Protein AF-A0A352WZI7-F1 (afdb_monomer)

Foldseek 3Di:
DWDFDFPDDQDQPDFCDPVCNPLVLVLVLVQLCQLCVPPVPCNCPPNVQSVCQCPPPQAPPVCSRVKRFDDDPNHTQWIWDARGDPQRTDTDGRPVVPVCVVRVLNGLETEHAEEQDPLAGDPNVVVVLVVCCVQFDPDWDDDPPDIDTHGPDDNQSHAYEYHYEYAAQADPPRNVVHVVVVCVSPVPRYHYAYHYNVCLVVPPVSCVQVVVLVVLVVVQVVVCVVPVDGDPVSRCVNRHGSDDRVVSVCVVVVPPD

Secondary structure (DSSP, 8-state):
--------SS-------TT-HHHHHHHHHHHHHHHTTT-TTSHHHHHHHHHHHHH-TTS-GGGGGGSEEEEETTEEEEEEEE-SSTT-EEEEE-GGGGGGHHHHHS-SEEEEEEE-BTTB--HHHHHHHHTTGGGEEEEEEEETTEEEEEESS--TT-EEEEEEE-SSS-STTTSHHHHHHHHHH--SSEEEEEETTGGGGG-GGGHHHHHHHHHHHHHHHHHHHHHS---HHHHHHHHS-SS-HHHHHHHHHHT--

Structure (mmCIF, N/CA/C/O backbone):
data_AF-A0A352WZI7-F1
#
_entry.id   AF-A0A352WZI7-F1
#
loop_
_atom_site.group_PDB
_atom_site.id
_atom_site.type_symbol
_atom_site.label_atom_id
_atom_site.label_alt_id
_atom_site.label_comp_id
_atom_site.label_asym_id
_atom_site.label_entity_id
_atom_site.label_seq_id
_atom_site.pdbx_PDB_ins_code
_atom_site.Cartn_x
_atom_site.Cartn_y
_atom_site.Cartn_z
_atom_site.occupancy
_atom_site.B_iso_or_equiv
_atom_site.auth_seq_id
_atom_site.auth_comp_id
_atom_site.auth_asym_id
_atom_site.auth_atom_id
_atom_site.pdbx_PDB_model_num
ATOM 1 N N . MET A 1 1 ? 3.983 -2.555 5.647 1.00 24.67 1 MET A N 1
ATOM 2 C CA . MET A 1 1 ? 4.569 -3.902 5.471 1.00 24.67 1 MET A CA 1
ATOM 3 C C . MET A 1 1 ? 4.691 -4.197 3.980 1.00 24.67 1 MET A C 1
ATOM 5 O O . MET A 1 1 ? 3.653 -4.394 3.380 1.00 24.67 1 MET A O 1
ATOM 9 N N . LEU A 1 2 ? 5.897 -4.162 3.392 1.00 24.66 2 LEU A N 1
ATOM 10 C CA . LEU A 1 2 ? 6.204 -4.983 2.208 1.00 24.66 2 LEU A CA 1
ATOM 11 C C . LEU A 1 2 ? 6.604 -6.348 2.774 1.00 24.66 2 LEU A C 1
ATOM 13 O O . LEU A 1 2 ? 7.460 -6.390 3.654 1.00 24.66 2 LEU A O 1
ATOM 17 N N . ALA A 1 3 ? 5.955 -7.425 2.348 1.00 28.08 3 ALA A N 1
ATOM 18 C CA . ALA A 1 3 ? 6.348 -8.786 2.694 1.00 28.08 3 ALA A CA 1
ATOM 19 C C . ALA A 1 3 ? 6.760 -9.474 1.392 1.00 28.08 3 ALA A C 1
ATOM 21 O O . ALA A 1 3 ? 5.955 -9.531 0.468 1.00 28.08 3 ALA A O 1
ATOM 22 N N . PHE A 1 4 ? 8.010 -9.926 1.318 1.00 33.00 4 PHE A N 1
ATOM 23 C CA . PHE A 1 4 ? 8.543 -10.700 0.200 1.00 33.00 4 PHE A CA 1
ATOM 24 C C . PHE A 1 4 ? 8.481 -12.182 0.583 1.00 33.00 4 PHE A C 1
ATOM 26 O O . PHE A 1 4 ? 8.982 -12.560 1.642 1.00 33.00 4 PHE A O 1
ATOM 33 N N . VAL A 1 5 ? 7.848 -13.010 -0.248 1.00 32.59 5 VAL A N 1
ATOM 34 C CA . VAL A 1 5 ? 7.835 -14.475 -0.107 1.00 32.59 5 VAL A CA 1
ATOM 35 C C . VAL A 1 5 ? 8.563 -15.028 -1.337 1.00 32.59 5 VAL A C 1
ATOM 37 O O . VAL A 1 5 ? 8.022 -14.890 -2.431 1.00 32.59 5 VAL A O 1
ATOM 40 N N . PRO A 1 6 ? 9.796 -15.560 -1.218 1.00 36.09 6 PRO A N 1
ATOM 41 C CA . PRO A 1 6 ? 10.579 -15.962 -2.385 1.00 36.09 6 PRO A CA 1
ATOM 42 C C . PRO A 1 6 ? 10.193 -17.349 -2.919 1.00 36.09 6 PRO A C 1
ATOM 44 O O . PRO A 1 6 ? 9.953 -18.272 -2.140 1.00 36.09 6 PRO A O 1
ATOM 47 N N . GLY A 1 7 ? 10.238 -17.500 -4.249 1.00 28.58 7 GLY A N 1
ATOM 48 C CA . GLY A 1 7 ? 10.139 -18.770 -4.987 1.00 28.58 7 GLY A CA 1
ATOM 49 C C . GLY A 1 7 ? 11.361 -19.098 -5.871 1.00 28.58 7 GLY A C 1
ATOM 50 O O . GLY A 1 7 ? 11.250 -19.931 -6.768 1.00 28.58 7 GLY A O 1
ATOM 51 N N . GLY A 1 8 ? 12.509 -18.438 -5.655 1.00 32.09 8 GLY A N 1
ATOM 52 C CA . GLY A 1 8 ? 13.699 -18.497 -6.521 1.00 32.09 8 GLY A CA 1
ATOM 53 C C . GLY A 1 8 ? 14.795 -19.496 -6.111 1.00 32.09 8 GLY A C 1
ATOM 54 O O . GLY A 1 8 ? 14.829 -20.006 -4.994 1.00 32.09 8 GLY A O 1
ATOM 55 N N . THR A 1 9 ? 15.699 -19.785 -7.056 1.00 33.16 9 THR A N 1
ATOM 56 C CA . THR A 1 9 ? 16.730 -20.843 -7.008 1.00 33.16 9 THR A CA 1
ATOM 57 C C . THR A 1 9 ? 18.022 -20.499 -6.258 1.00 33.16 9 THR A C 1
ATOM 59 O O . THR A 1 9 ? 18.849 -21.397 -6.090 1.00 33.16 9 THR A O 1
ATOM 62 N N . PHE A 1 10 ? 18.236 -19.257 -5.808 1.00 37.53 10 PHE A N 1
ATOM 63 C CA . PHE A 1 10 ? 19.297 -18.975 -4.841 1.00 37.53 10 PHE A CA 1
ATOM 64 C C . PHE A 1 10 ? 18.721 -19.193 -3.445 1.00 37.53 10 PHE A C 1
ATOM 66 O O . PHE A 1 10 ? 17.794 -18.511 -3.014 1.00 37.53 10 PHE A O 1
ATOM 73 N N . GLY A 1 11 ? 19.218 -20.224 -2.762 1.00 34.66 11 GLY A N 1
ATOM 74 C CA . GLY A 1 11 ? 18.783 -20.537 -1.411 1.00 34.66 11 GLY A CA 1
ATOM 75 C C . GLY A 1 11 ? 18.909 -19.309 -0.513 1.00 34.66 11 GLY A C 1
ATOM 76 O O . GLY A 1 11 ? 19.898 -18.580 -0.570 1.00 34.66 11 GLY A O 1
ATOM 77 N N . ASN A 1 12 ? 17.908 -19.099 0.338 1.00 43.12 12 ASN A N 1
ATOM 78 C CA . ASN A 1 12 ? 18.034 -18.238 1.502 1.00 43.12 12 ASN A CA 1
ATOM 79 C C . ASN A 1 12 ? 19.086 -18.867 2.435 1.00 43.12 12 ASN A C 1
ATOM 81 O O . ASN A 1 12 ? 18.748 -19.607 3.356 1.00 43.12 12 ASN A O 1
ATOM 85 N N . GLU A 1 13 ? 20.370 -18.655 2.151 1.00 40.12 13 GLU A N 1
ATOM 86 C CA . GLU A 1 13 ? 21.481 -19.182 2.949 1.00 40.12 13 GLU A CA 1
ATOM 87 C C . GLU A 1 13 ? 21.825 -18.258 4.131 1.00 40.12 13 GLU A C 1
ATOM 89 O O . GLU A 1 13 ? 22.969 -18.198 4.579 1.00 40.12 13 GLU A O 1
ATOM 94 N N . GLY A 1 14 ? 20.838 -17.539 4.677 1.00 47.62 14 GLY A N 1
ATOM 95 C CA . GLY A 1 14 ? 21.004 -16.852 5.953 1.00 47.62 14 GLY A CA 1
ATOM 96 C C . GLY A 1 14 ? 19.880 -15.887 6.319 1.00 47.62 14 GLY A C 1
ATOM 97 O O . GLY A 1 14 ? 19.632 -14.904 5.634 1.00 47.62 14 GLY A O 1
ATOM 98 N N . SER A 1 15 ? 19.274 -16.109 7.484 1.00 45.78 15 SER A N 1
ATOM 99 C CA . SER A 1 15 ? 18.765 -15.026 8.332 1.00 45.78 15 SER A CA 1
ATOM 100 C C . SER A 1 15 ? 19.866 -14.609 9.306 1.00 45.78 15 SER A C 1
ATOM 102 O O . SER A 1 15 ? 20.732 -15.433 9.604 1.00 45.78 15 SER A O 1
ATOM 104 N N . ILE A 1 16 ? 19.804 -13.396 9.870 1.00 43.38 16 ILE A N 1
ATOM 105 C CA . ILE A 1 16 ? 20.640 -13.041 11.030 1.00 43.38 16 ILE A CA 1
ATOM 106 C C . ILE A 1 16 ? 20.412 -14.110 12.103 1.00 43.38 16 ILE A C 1
ATOM 108 O O . ILE A 1 16 ? 19.323 -14.227 12.672 1.00 43.38 16 ILE A O 1
ATOM 112 N N . ASN A 1 17 ? 21.418 -14.951 12.330 1.00 44.12 17 ASN A N 1
ATOM 113 C CA . ASN A 1 17 ? 21.329 -16.019 13.307 1.00 44.12 17 ASN A CA 1
ATOM 114 C C . ASN A 1 17 ? 21.669 -15.384 14.647 1.00 44.12 17 ASN A C 1
ATOM 116 O O . ASN A 1 17 ? 22.782 -14.909 14.874 1.00 44.12 17 ASN A O 1
ATOM 120 N N . GLY A 1 18 ? 20.698 -15.379 15.562 1.00 40.41 18 GLY A N 1
ATOM 121 C CA . GLY A 1 18 ? 20.820 -14.750 16.880 1.00 40.41 18 GLY A CA 1
ATOM 122 C C . GLY A 1 18 ? 22.010 -15.224 17.731 1.00 40.41 18 GLY A C 1
ATOM 123 O O . GLY A 1 18 ? 22.267 -14.624 18.773 1.00 40.41 18 GLY A O 1
ATOM 124 N N . GLU A 1 19 ? 22.741 -16.250 17.288 1.00 42.88 19 GLU A N 1
ATOM 125 C CA . GLU A 1 19 ? 23.959 -16.782 17.897 1.00 42.88 19 GLU A CA 1
ATOM 126 C C . GLU A 1 19 ? 25.221 -15.938 17.630 1.00 42.88 19 GLU A C 1
ATOM 128 O O . GLU A 1 19 ? 26.177 -16.063 18.391 1.00 42.88 19 GLU A O 1
ATOM 133 N N . ASN A 1 20 ? 25.253 -15.052 16.617 1.00 53.97 20 ASN A N 1
ATOM 134 C CA . ASN A 1 20 ? 26.450 -14.239 16.333 1.00 53.97 20 ASN A CA 1
ATOM 135 C C . ASN A 1 20 ? 26.156 -12.819 15.809 1.00 53.97 20 ASN A C 1
ATOM 137 O O . ASN A 1 20 ? 26.751 -12.349 14.840 1.00 53.97 20 ASN A O 1
ATOM 141 N N . LYS A 1 21 ? 25.263 -12.106 16.510 1.00 52.66 21 LYS A N 1
ATOM 142 C CA . LYS A 1 21 ? 24.780 -10.745 16.185 1.00 52.66 21 LYS A CA 1
ATOM 143 C C . LYS A 1 21 ? 25.854 -9.738 15.747 1.00 52.66 21 LYS A C 1
ATOM 145 O O . LYS A 1 21 ? 25.564 -8.877 14.928 1.00 52.66 21 LYS A O 1
ATOM 150 N N . MET A 1 22 ? 27.065 -9.822 16.300 1.00 49.91 22 MET A N 1
ATOM 151 C CA . MET A 1 22 ? 28.145 -8.875 16.000 1.00 49.91 22 MET A CA 1
ATOM 152 C C . MET A 1 22 ? 28.746 -9.099 14.605 1.00 49.91 22 MET A C 1
ATOM 154 O O . MET A 1 22 ? 28.998 -8.135 13.895 1.00 49.91 22 MET A O 1
ATOM 158 N N . LYS A 1 23 ? 28.876 -10.360 14.172 1.00 57.56 23 LYS A N 1
ATOM 159 C CA . LYS A 1 23 ? 29.381 -10.709 12.835 1.00 57.56 23 LYS A CA 1
ATOM 160 C C . LYS A 1 23 ? 28.410 -10.314 11.724 1.00 57.56 23 LYS A C 1
ATOM 162 O O . LYS A 1 23 ? 28.839 -9.798 10.698 1.00 57.56 23 LYS A O 1
ATOM 167 N N . ASP A 1 24 ? 27.115 -10.532 11.940 1.00 66.56 24 ASP A N 1
ATOM 168 C CA . ASP A 1 24 ? 26.082 -10.196 10.954 1.00 66.56 24 ASP A CA 1
ATOM 169 C C . ASP A 1 24 ? 25.904 -8.673 10.830 1.00 66.56 24 ASP A C 1
ATOM 171 O O . ASP A 1 24 ? 25.729 -8.148 9.731 1.00 66.56 24 ASP A O 1
ATOM 175 N N . TYR A 1 25 ? 26.026 -7.943 11.944 1.00 70.50 25 TYR A N 1
ATOM 176 C CA . TYR A 1 25 ? 26.047 -6.479 11.957 1.00 70.50 25 TYR A CA 1
ATOM 177 C C . TYR A 1 25 ? 27.237 -5.906 11.174 1.00 70.50 25 TYR A C 1
ATOM 179 O O . TYR A 1 25 ? 27.053 -5.041 10.315 1.00 70.50 25 TYR A O 1
ATOM 187 N N . GLU A 1 26 ? 28.446 -6.410 11.437 1.00 74.56 26 GLU A N 1
ATOM 188 C CA . GLU A 1 26 ? 29.668 -6.011 10.729 1.00 74.56 26 GLU A CA 1
ATOM 189 C C . GLU A 1 26 ? 29.567 -6.307 9.226 1.00 74.56 26 GLU A C 1
ATOM 191 O O . GLU A 1 26 ? 29.859 -5.435 8.410 1.00 74.56 26 GLU A O 1
ATOM 196 N N . ALA A 1 27 ? 29.045 -7.476 8.843 1.00 74.75 27 ALA A N 1
ATOM 197 C CA . ALA A 1 27 ? 28.877 -7.852 7.440 1.00 74.75 27 ALA A CA 1
ATOM 198 C C . ALA A 1 27 ? 27.895 -6.940 6.679 1.00 74.75 27 ALA A C 1
ATOM 200 O O . ALA A 1 27 ? 28.135 -6.594 5.519 1.00 74.75 27 ALA A O 1
ATOM 201 N N . VAL A 1 28 ? 26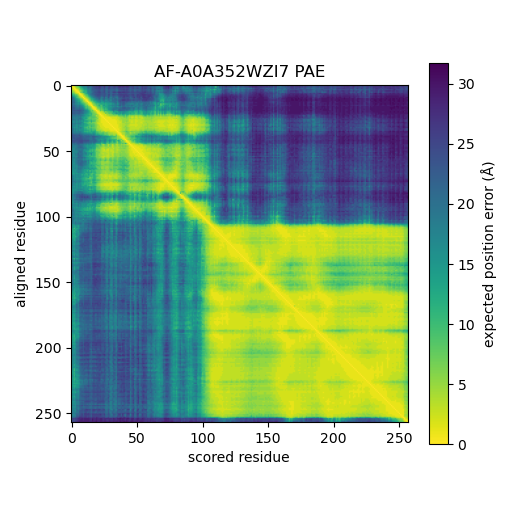.798 -6.515 7.320 1.00 73.31 28 VAL A N 1
ATOM 202 C CA . VAL A 1 28 ? 25.862 -5.543 6.730 1.00 73.31 28 VAL A CA 1
ATOM 203 C C . VAL A 1 28 ? 26.500 -4.155 6.644 1.00 73.31 28 VAL A C 1
ATOM 205 O O . VAL A 1 28 ? 26.327 -3.469 5.636 1.00 73.31 28 VAL A O 1
ATOM 208 N N . CYS A 1 29 ? 27.283 -3.748 7.648 1.00 74.69 29 CYS A N 1
ATOM 209 C CA . CYS A 1 29 ? 28.033 -2.492 7.601 1.00 74.69 29 CYS A CA 1
ATOM 210 C C . CYS A 1 29 ? 29.027 -2.472 6.434 1.00 74.69 29 CYS A C 1
ATOM 212 O O . CYS A 1 29 ? 29.033 -1.510 5.663 1.00 74.69 29 CYS A O 1
ATOM 214 N N . ASP A 1 30 ? 29.801 -3.542 6.256 1.00 78.69 30 ASP A N 1
ATOM 215 C CA . ASP A 1 30 ? 30.760 -3.688 5.158 1.00 78.69 30 ASP A CA 1
ATOM 216 C C . ASP A 1 30 ? 30.069 -3.628 3.790 1.00 78.69 30 ASP A C 1
ATOM 218 O O . ASP A 1 30 ? 30.520 -2.906 2.893 1.00 78.69 30 ASP A O 1
ATOM 222 N N . PHE A 1 31 ? 28.926 -4.308 3.643 1.00 81.69 31 PHE A N 1
ATOM 223 C CA . PHE A 1 31 ? 28.095 -4.224 2.441 1.00 81.69 31 PHE A CA 1
ATOM 224 C C . PHE A 1 31 ? 27.620 -2.793 2.165 1.00 81.69 31 PHE A C 1
ATOM 226 O O . PHE A 1 31 ? 27.741 -2.317 1.037 1.00 81.69 31 PHE A O 1
ATOM 233 N N . LEU A 1 32 ? 27.101 -2.081 3.170 1.00 74.00 32 LEU A N 1
ATOM 234 C CA . LEU A 1 32 ? 26.604 -0.713 3.000 1.00 74.00 32 LEU A CA 1
ATOM 235 C C . LEU A 1 32 ? 27.731 0.267 2.660 1.00 74.00 32 LEU A C 1
ATOM 237 O O . LEU A 1 32 ? 27.538 1.149 1.821 1.00 74.00 32 LEU A O 1
ATOM 241 N N . ILE A 1 33 ? 28.909 0.111 3.263 1.00 74.06 33 ILE A N 1
ATOM 242 C CA . ILE A 1 33 ? 30.100 0.901 2.928 1.00 74.06 33 ILE A CA 1
ATOM 243 C C . ILE A 1 33 ? 30.489 0.658 1.468 1.00 74.06 33 ILE A C 1
ATOM 245 O O . ILE A 1 33 ? 30.744 1.601 0.716 1.00 74.06 33 ILE A O 1
ATOM 249 N N . GLU A 1 34 ? 30.499 -0.601 1.038 1.00 77.12 34 GLU A N 1
ATOM 250 C CA . GLU A 1 34 ? 30.882 -0.962 -0.319 1.00 77.12 34 GLU A CA 1
ATOM 251 C C . GLU A 1 34 ? 29.864 -0.545 -1.377 1.00 77.12 34 GLU A C 1
ATOM 253 O O . GLU A 1 34 ? 30.249 -0.021 -2.422 1.00 77.12 34 GLU A O 1
ATOM 258 N N . LEU A 1 35 ? 28.572 -0.698 -1.094 1.00 72.69 35 LEU A N 1
ATOM 259 C CA . LEU A 1 35 ? 27.492 -0.276 -1.979 1.00 72.69 35 LEU A CA 1
ATOM 260 C C . LEU A 1 35 ? 27.593 1.213 -2.343 1.00 72.69 35 LEU A C 1
ATOM 262 O O . LEU A 1 35 ? 27.185 1.622 -3.428 1.00 72.69 35 LEU A O 1
ATOM 266 N N . ASN A 1 36 ? 28.162 2.021 -1.448 1.00 68.75 36 ASN A N 1
ATOM 267 C CA . ASN A 1 36 ? 28.343 3.457 -1.636 1.00 68.75 36 ASN A CA 1
ATOM 268 C C . ASN A 1 36 ? 29.787 3.843 -2.029 1.00 68.75 36 ASN A C 1
ATOM 270 O O . ASN A 1 36 ? 30.079 5.030 -2.171 1.00 68.75 36 ASN A O 1
ATOM 274 N N . ARG A 1 37 ? 30.690 2.872 -2.251 1.00 69.50 37 ARG A N 1
ATOM 275 C CA . ARG A 1 37 ? 32.120 3.108 -2.539 1.00 69.50 37 ARG A CA 1
ATOM 276 C C . ARG A 1 37 ? 32.343 3.935 -3.808 1.00 69.50 37 ARG A C 1
ATOM 278 O O . ARG A 1 37 ? 33.239 4.774 -3.833 1.00 69.50 37 ARG A O 1
ATOM 285 N N . GLU A 1 38 ? 31.514 3.732 -4.832 1.00 59.12 38 GLU A N 1
ATOM 286 C CA . GLU A 1 38 ? 31.601 4.449 -6.117 1.00 59.12 38 GLU A CA 1
ATOM 287 C C . GLU A 1 38 ? 30.608 5.621 -6.240 1.00 59.12 38 GLU A C 1
ATOM 289 O O . GLU A 1 38 ? 30.652 6.372 -7.213 1.00 59.12 38 GLU A O 1
ATOM 294 N N . ASN A 1 39 ? 29.733 5.828 -5.246 1.00 52.78 39 ASN A N 1
ATOM 295 C CA . ASN A 1 39 ? 28.749 6.913 -5.230 1.00 52.78 39 ASN A CA 1
ATOM 296 C C . ASN A 1 39 ? 28.662 7.571 -3.841 1.00 52.78 39 ASN A C 1
ATOM 298 O O . ASN A 1 39 ? 27.919 7.141 -2.957 1.00 52.78 39 ASN A O 1
ATOM 302 N N . GLN A 1 40 ? 29.406 8.665 -3.665 1.00 52.09 40 GLN A N 1
ATOM 303 C CA . GLN A 1 40 ? 29.549 9.351 -2.377 1.00 52.09 40 GLN A CA 1
ATOM 304 C C . GLN A 1 40 ? 28.355 10.239 -1.986 1.00 52.09 40 GLN A C 1
ATOM 306 O O . GLN A 1 40 ? 28.338 10.766 -0.875 1.00 52.09 40 GLN A O 1
ATOM 311 N N . TYR A 1 41 ? 27.332 10.389 -2.837 1.00 43.47 41 TYR A N 1
ATOM 312 C CA . TYR A 1 41 ? 26.169 11.235 -2.529 1.00 43.47 41 TYR A CA 1
ATOM 313 C C . TYR A 1 41 ? 25.349 10.733 -1.325 1.00 43.47 41 TYR A C 1
ATOM 315 O O . TYR A 1 41 ? 24.618 11.517 -0.717 1.00 43.47 41 TYR A O 1
ATOM 323 N N . HIS A 1 42 ? 25.475 9.450 -0.958 1.00 48.25 42 HIS A N 1
ATOM 324 C CA . HIS A 1 42 ? 24.671 8.812 0.094 1.00 48.25 42 HIS A CA 1
ATOM 325 C C . HIS A 1 42 ? 25.477 7.970 1.103 1.00 48.25 42 HIS A C 1
ATOM 327 O O . HIS A 1 42 ? 24.872 7.319 1.956 1.00 48.25 42 HIS A O 1
ATOM 333 N N . ILE A 1 43 ? 26.818 8.006 1.055 1.00 42.44 43 ILE A N 1
ATOM 334 C CA . ILE A 1 43 ? 27.701 7.131 1.857 1.00 42.44 43 ILE A CA 1
ATOM 335 C C . ILE A 1 43 ? 27.459 7.255 3.367 1.00 42.44 43 ILE A C 1
ATOM 337 O O . ILE A 1 43 ? 27.359 6.252 4.067 1.00 42.44 43 ILE A O 1
ATOM 341 N N . ASN A 1 44 ? 27.236 8.480 3.847 1.00 44.50 44 ASN A N 1
ATOM 342 C CA . ASN A 1 44 ? 26.957 8.741 5.258 1.00 44.50 44 ASN A CA 1
ATOM 343 C C . ASN A 1 44 ? 25.524 8.376 5.652 1.00 44.50 44 ASN A C 1
ATOM 345 O O . ASN A 1 44 ? 25.241 8.256 6.834 1.00 44.50 44 ASN A O 1
ATOM 349 N N . TRP A 1 45 ? 24.602 8.232 4.696 1.00 54.03 45 TRP A N 1
ATOM 350 C CA . TRP A 1 45 ? 23.180 8.127 5.011 1.00 54.03 45 TRP A CA 1
ATOM 351 C C . TRP A 1 45 ? 22.695 6.691 5.138 1.00 54.03 45 TRP A C 1
ATOM 353 O O . TRP A 1 45 ? 21.789 6.466 5.914 1.00 54.03 45 TRP A O 1
ATOM 363 N N . ASN A 1 46 ? 23.261 5.711 4.428 1.00 59.38 46 ASN A N 1
ATOM 364 C CA . ASN A 1 46 ? 22.802 4.319 4.550 1.00 59.38 46 ASN A CA 1
ATOM 365 C C . ASN A 1 46 ? 23.447 3.595 5.740 1.00 59.38 46 ASN A C 1
ATOM 367 O O . ASN A 1 46 ? 22.757 2.896 6.476 1.00 59.38 46 ASN A O 1
ATOM 371 N N . TRP A 1 47 ? 24.747 3.812 5.961 1.00 60.47 47 TRP A N 1
ATOM 372 C CA . TRP A 1 47 ? 25.478 3.233 7.089 1.00 60.47 47 TRP A CA 1
ATOM 373 C C . TRP A 1 47 ? 25.079 3.871 8.427 1.00 60.47 47 TRP A C 1
ATOM 375 O O . TRP A 1 47 ? 24.632 3.154 9.315 1.00 60.47 47 TRP A O 1
ATOM 385 N N . ALA A 1 48 ? 25.103 5.208 8.546 1.00 58.94 48 ALA A N 1
ATOM 386 C CA . ALA A 1 48 ? 24.693 5.876 9.790 1.00 58.94 48 ALA A CA 1
ATOM 387 C C . ALA A 1 48 ? 23.204 5.664 10.109 1.00 58.94 48 ALA A C 1
ATOM 389 O O . ALA A 1 48 ? 22.796 5.732 11.260 1.00 58.94 48 ALA A O 1
ATOM 390 N N . ARG A 1 49 ? 22.375 5.393 9.095 1.00 60.94 49 ARG A N 1
ATOM 391 C CA . ARG A 1 49 ? 20.964 5.030 9.271 1.00 60.94 49 ARG A CA 1
ATOM 392 C C . ARG A 1 49 ? 20.793 3.616 9.801 1.00 60.94 49 ARG A C 1
ATOM 394 O O . ARG A 1 49 ? 19.970 3.422 10.683 1.00 60.94 49 ARG A O 1
ATOM 401 N N . PHE A 1 50 ? 21.567 2.655 9.296 1.00 67.62 50 PHE A N 1
ATOM 402 C CA . PHE A 1 50 ? 21.587 1.301 9.845 1.00 67.62 50 PHE A CA 1
ATOM 403 C C . PHE A 1 50 ? 22.098 1.299 11.291 1.00 67.62 50 PHE A C 1
ATOM 405 O O . PHE A 1 50 ? 21.436 0.726 12.147 1.00 67.62 50 PHE A O 1
ATOM 412 N N . GLU A 1 51 ? 23.188 2.020 11.574 1.00 67.81 51 GLU A N 1
ATOM 413 C CA . GLU A 1 51 ? 23.724 2.212 12.930 1.00 67.81 51 GLU A CA 1
ATOM 414 C C . GLU A 1 51 ? 22.690 2.877 13.856 1.00 67.81 51 GLU A C 1
ATOM 416 O O . GLU A 1 51 ? 22.394 2.387 14.948 1.00 67.81 51 GLU A O 1
ATOM 421 N N . TRP A 1 52 ? 22.078 3.976 13.408 1.00 60.94 52 TRP A N 1
ATOM 422 C CA . TRP A 1 52 ? 21.060 4.674 14.186 1.00 60.94 52 TRP A CA 1
ATOM 423 C C . TRP A 1 52 ? 19.834 3.799 14.438 1.00 60.94 52 TRP A C 1
ATOM 425 O O . TRP A 1 52 ? 19.345 3.781 15.559 1.00 60.94 52 TRP A O 1
ATOM 435 N N . MET A 1 53 ? 19.368 3.036 13.443 1.00 70.75 53 MET A N 1
ATOM 436 C CA . MET A 1 53 ? 18.287 2.057 13.591 1.00 70.75 53 MET A CA 1
ATOM 437 C C . MET A 1 53 ? 18.632 0.993 14.640 1.00 70.75 53 MET A C 1
ATOM 439 O O . MET A 1 53 ? 17.808 0.722 15.513 1.00 70.75 53 MET A O 1
ATOM 443 N N . THR A 1 54 ? 19.826 0.391 14.581 1.00 65.81 54 THR A N 1
ATOM 444 C CA . THR A 1 54 ? 20.232 -0.661 15.530 1.00 65.81 54 THR A CA 1
ATOM 445 C C . THR A 1 54 ? 20.348 -0.157 16.965 1.00 65.81 54 THR A C 1
ATOM 447 O O . THR A 1 54 ? 20.012 -0.886 17.905 1.00 65.81 54 THR A O 1
ATOM 450 N N . GLU A 1 55 ? 20.766 1.097 17.133 1.00 67.00 55 GLU A N 1
ATOM 451 C CA . GLU A 1 55 ? 20.943 1.732 18.439 1.00 67.00 55 GLU A CA 1
ATOM 452 C C . GLU A 1 55 ? 19.697 2.504 18.915 1.00 67.00 55 GLU A C 1
ATOM 454 O O . GLU A 1 55 ? 19.656 2.969 20.058 1.00 67.00 55 GLU A O 1
ATOM 459 N N . HIS A 1 56 ? 18.645 2.619 18.090 1.00 58.97 56 HIS A N 1
ATOM 460 C CA . HIS A 1 56 ? 17.458 3.398 18.437 1.00 58.97 56 HIS A CA 1
ATOM 461 C C . HIS A 1 56 ? 16.639 2.723 19.554 1.00 58.97 56 HIS A C 1
ATOM 463 O O . HIS A 1 56 ? 16.231 1.568 19.401 1.00 58.97 56 HIS A O 1
ATOM 469 N N . PRO A 1 57 ? 16.291 3.430 20.648 1.00 60.53 57 PRO A N 1
ATOM 470 C CA . PRO A 1 57 ? 15.535 2.848 21.763 1.00 60.53 57 PRO A CA 1
ATOM 471 C C . PRO A 1 57 ? 14.129 2.350 21.398 1.00 60.53 57 PRO A C 1
ATOM 473 O O . PRO A 1 57 ? 13.607 1.457 22.059 1.00 60.53 57 PRO A O 1
ATOM 476 N N . GLU A 1 58 ? 13.515 2.930 20.362 1.00 53.84 58 GLU A N 1
ATOM 477 C CA . GLU A 1 58 ? 12.157 2.587 19.903 1.00 53.84 58 GLU A CA 1
ATOM 478 C C . GLU A 1 58 ? 12.129 1.507 18.809 1.00 53.84 58 GLU A C 1
ATOM 480 O O . GLU A 1 58 ? 11.052 1.086 18.391 1.00 53.84 58 GLU A O 1
ATOM 485 N N . PHE A 1 59 ? 13.290 1.059 18.318 1.00 59.19 59 PHE A N 1
ATOM 486 C CA . PHE A 1 59 ? 13.338 -0.019 17.335 1.00 59.19 59 PHE A CA 1
ATOM 487 C C . PHE A 1 59 ? 13.048 -1.364 18.011 1.00 59.19 59 PHE A C 1
ATOM 489 O O . PHE A 1 59 ? 13.733 -1.765 18.957 1.00 59.19 59 PHE A O 1
ATOM 496 N N . ASP A 1 60 ? 12.049 -2.092 17.504 1.00 64.44 60 ASP A N 1
ATOM 497 C CA . ASP A 1 60 ? 11.785 -3.461 17.943 1.00 64.44 60 ASP A CA 1
ATOM 498 C C . ASP A 1 60 ? 12.917 -4.383 17.471 1.00 64.44 60 ASP A C 1
ATOM 500 O O . ASP A 1 60 ? 12.952 -4.859 16.334 1.00 64.44 60 ASP A O 1
ATOM 504 N N . LYS A 1 61 ? 13.848 -4.665 18.385 1.00 68.25 61 LYS A N 1
ATOM 505 C CA . LYS A 1 61 ? 15.009 -5.532 18.142 1.00 68.25 61 LYS A CA 1
ATOM 506 C C . LYS A 1 61 ? 14.618 -6.968 17.769 1.00 68.25 61 LYS A C 1
ATOM 508 O O . LYS A 1 61 ? 15.460 -7.691 17.239 1.00 68.25 61 LYS A O 1
ATOM 513 N N . GLY A 1 62 ? 13.373 -7.389 18.013 1.00 66.44 62 GLY A N 1
ATOM 514 C CA . GLY A 1 62 ? 12.834 -8.665 17.542 1.00 66.44 62 GLY A CA 1
ATOM 515 C C . GLY A 1 62 ? 12.654 -8.730 16.021 1.00 66.44 62 GLY A C 1
ATOM 516 O O . GLY A 1 62 ? 12.642 -9.821 15.455 1.00 66.44 62 GLY A O 1
ATOM 517 N N . LEU A 1 63 ? 12.589 -7.581 15.341 1.00 58.81 63 LEU A N 1
ATOM 518 C CA . LEU A 1 63 ? 12.432 -7.488 13.887 1.00 58.81 63 LEU A CA 1
ATOM 519 C C . LEU A 1 63 ? 13.754 -7.581 13.119 1.00 58.81 63 LEU A C 1
ATOM 521 O O . LEU A 1 63 ? 13.733 -7.641 11.892 1.00 58.81 63 LEU A O 1
ATOM 525 N N . ILE A 1 64 ? 14.906 -7.636 13.793 1.00 63.75 64 ILE A N 1
ATOM 526 C CA . ILE A 1 64 ? 16.214 -7.682 13.120 1.00 63.75 64 ILE A CA 1
ATOM 527 C C . ILE A 1 64 ? 16.356 -8.907 12.197 1.00 63.75 64 ILE A C 1
ATOM 529 O O . ILE A 1 64 ? 16.923 -8.807 11.115 1.00 63.75 64 ILE A O 1
ATOM 533 N N . ASN A 1 65 ? 15.725 -10.028 12.560 1.00 58.75 65 ASN A N 1
ATOM 534 C CA . ASN A 1 65 ? 15.720 -11.264 11.769 1.00 58.75 65 ASN A CA 1
ATOM 535 C C . ASN A 1 65 ? 14.787 -11.201 10.544 1.00 58.75 65 ASN A C 1
ATOM 537 O O . ASN A 1 65 ? 14.745 -12.146 9.764 1.00 58.75 65 ASN A O 1
ATOM 541 N N . SER A 1 66 ? 14.015 -10.119 10.388 1.00 58.34 66 SER A N 1
ATOM 542 C CA . SER A 1 66 ? 13.153 -9.889 9.219 1.00 58.34 66 SER A CA 1
ATOM 543 C C . SER A 1 66 ? 13.850 -9.114 8.093 1.00 58.34 66 SER A C 1
ATOM 545 O O . SER A 1 66 ? 13.260 -8.921 7.030 1.00 58.34 66 SER A O 1
ATOM 547 N N . ILE A 1 67 ? 15.100 -8.681 8.309 1.00 66.94 67 ILE A N 1
ATOM 548 C CA . ILE A 1 67 ? 15.958 -8.107 7.269 1.00 66.94 67 ILE A CA 1
ATOM 549 C C . ILE A 1 67 ? 16.328 -9.221 6.287 1.00 66.94 67 ILE A C 1
ATOM 551 O O . ILE A 1 67 ? 16.917 -10.228 6.676 1.00 66.94 67 ILE A O 1
ATOM 555 N N . GLY A 1 68 ? 15.985 -9.033 5.013 1.00 65.75 68 GLY A N 1
ATOM 556 C CA . GLY A 1 68 ? 16.384 -9.958 3.955 1.00 65.75 68 GLY A CA 1
ATOM 557 C C . GLY A 1 68 ? 17.837 -9.708 3.572 1.00 65.75 68 GLY A C 1
ATOM 558 O O . GLY A 1 68 ? 18.178 -8.573 3.244 1.00 65.75 68 GLY A O 1
ATOM 559 N N . LEU A 1 69 ? 18.682 -10.736 3.615 1.00 68.00 69 LEU A N 1
ATOM 560 C CA . LEU A 1 69 ? 20.078 -10.668 3.187 1.00 68.00 69 LEU A CA 1
ATOM 561 C C . LEU A 1 69 ? 20.315 -11.674 2.064 1.00 68.00 69 LEU A C 1
ATOM 563 O O . LEU A 1 69 ? 19.841 -12.803 2.120 1.00 68.00 69 LEU A O 1
ATOM 567 N N . TRP A 1 70 ? 21.083 -11.257 1.066 1.00 67.38 70 TRP A N 1
ATOM 568 C CA . TRP A 1 70 ? 21.597 -12.133 0.022 1.00 67.38 70 TRP A CA 1
ATOM 569 C C . TRP A 1 70 ? 23.090 -12.324 0.250 1.00 67.38 70 TRP A C 1
ATOM 571 O O . TRP A 1 70 ? 23.827 -11.339 0.367 1.00 67.38 70 TRP A O 1
ATOM 581 N N . MET A 1 71 ? 23.521 -13.583 0.315 1.00 67.88 71 MET A N 1
ATOM 582 C CA . MET A 1 71 ? 24.887 -13.977 0.652 1.00 67.88 71 MET A CA 1
ATOM 583 C C . MET A 1 71 ? 25.573 -14.645 -0.545 1.00 67.88 71 MET A C 1
ATOM 585 O O . MET A 1 71 ? 24.961 -15.462 -1.223 1.00 67.88 71 MET A O 1
ATOM 589 N N . ASP A 1 72 ? 26.852 -14.345 -0.768 1.00 70.12 72 ASP A N 1
ATOM 590 C CA . ASP A 1 72 ? 27.733 -15.103 -1.666 1.00 70.12 72 ASP A CA 1
ATOM 591 C C . ASP A 1 72 ? 29.073 -15.355 -0.963 1.00 70.12 72 ASP A C 1
ATOM 593 O O . ASP A 1 72 ? 29.730 -14.421 -0.501 1.00 70.12 72 ASP A O 1
ATOM 597 N N . GLY A 1 73 ? 29.460 -16.623 -0.800 1.00 74.12 73 GLY A N 1
ATOM 598 C CA . GLY A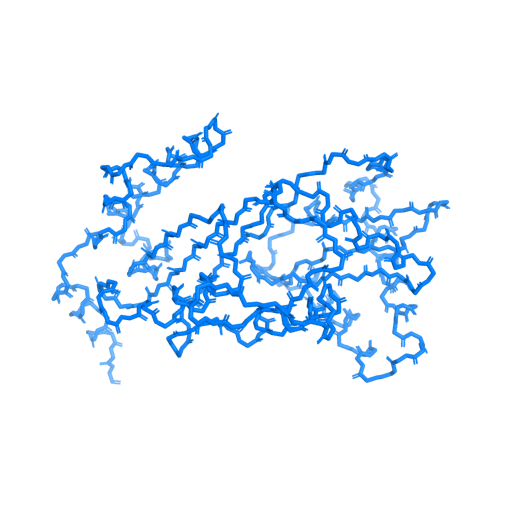 1 73 ? 30.719 -17.000 -0.142 1.00 74.12 73 GLY A CA 1
ATOM 599 C C . GLY A 1 73 ? 30.887 -16.474 1.294 1.00 74.12 73 GLY A C 1
ATOM 600 O O . GLY A 1 73 ? 32.008 -16.182 1.709 1.00 74.12 73 GLY A O 1
ATOM 601 N N . GLY A 1 74 ? 29.792 -16.319 2.049 1.00 65.88 74 GLY A N 1
ATOM 602 C CA . GLY A 1 74 ? 29.806 -15.772 3.416 1.00 65.88 74 GLY A CA 1
ATOM 603 C C . GLY A 1 74 ? 29.837 -14.241 3.495 1.00 65.88 74 GLY A C 1
ATOM 604 O O . GLY A 1 74 ? 30.038 -13.688 4.574 1.00 65.88 74 GLY A O 1
ATOM 605 N N . ARG A 1 75 ? 29.624 -13.552 2.370 1.00 70.75 75 ARG A N 1
ATOM 606 C CA . ARG A 1 75 ? 29.593 -12.091 2.263 1.00 70.75 75 ARG A CA 1
ATOM 607 C C . ARG A 1 75 ? 28.201 -11.606 1.875 1.00 70.75 75 ARG A C 1
ATOM 609 O O . ARG A 1 75 ? 27.589 -12.176 0.979 1.00 70.75 75 ARG A O 1
ATOM 616 N N . VAL A 1 76 ? 27.739 -10.516 2.486 1.00 75.56 76 VAL A N 1
ATOM 617 C CA . VAL A 1 76 ? 26.487 -9.850 2.095 1.00 75.56 76 VAL A CA 1
ATOM 618 C C . VAL A 1 76 ? 26.692 -9.134 0.757 1.00 75.56 76 VAL A C 1
ATOM 620 O O . VAL A 1 76 ? 27.553 -8.262 0.628 1.00 75.56 76 VAL A O 1
ATOM 623 N N . VAL A 1 77 ? 25.899 -9.502 -0.246 1.00 73.75 77 VAL A N 1
ATOM 624 C CA . VAL A 1 77 ? 25.945 -8.939 -1.609 1.00 73.75 77 VAL A CA 1
ATOM 625 C C . VAL A 1 77 ? 24.663 -8.198 -1.994 1.00 73.75 77 VAL A C 1
ATOM 627 O O . VAL A 1 77 ? 24.653 -7.438 -2.967 1.00 73.75 77 VAL A O 1
ATOM 630 N N . GLY A 1 78 ? 23.607 -8.345 -1.191 1.00 70.75 78 GLY A N 1
ATOM 631 C CA . GLY A 1 78 ? 22.378 -7.562 -1.260 1.00 70.75 78 GLY A CA 1
ATOM 632 C C . GLY A 1 78 ? 21.631 -7.567 0.071 1.00 70.75 78 GLY A C 1
ATOM 633 O O . GLY A 1 78 ? 21.812 -8.471 0.886 1.00 70.75 78 GLY A O 1
ATOM 634 N N . ALA A 1 79 ? 20.788 -6.562 0.300 1.00 69.25 79 ALA A N 1
ATOM 635 C CA . ALA A 1 79 ? 19.991 -6.455 1.516 1.00 69.25 79 ALA A CA 1
ATOM 636 C C . ALA A 1 79 ? 18.666 -5.706 1.299 1.00 69.25 79 ALA A C 1
ATOM 638 O O . ALA A 1 79 ? 18.596 -4.751 0.523 1.00 69.25 79 ALA A O 1
ATOM 639 N N . ALA A 1 80 ? 17.641 -6.114 2.049 1.00 69.88 80 ALA A N 1
ATOM 640 C CA . ALA A 1 80 ? 16.352 -5.454 2.219 1.00 69.88 80 ALA A CA 1
ATOM 641 C C . ALA A 1 80 ? 16.181 -5.081 3.705 1.00 69.88 80 ALA A C 1
ATOM 643 O O . ALA A 1 80 ? 15.778 -5.903 4.526 1.00 69.88 80 ALA A O 1
ATOM 644 N N . ILE A 1 81 ? 16.543 -3.843 4.049 1.00 62.75 81 ILE A N 1
ATOM 645 C CA . ILE A 1 81 ? 16.692 -3.325 5.420 1.00 62.75 81 ILE A CA 1
ATOM 646 C C . ILE A 1 81 ? 15.515 -2.410 5.769 1.00 62.75 81 ILE A C 1
ATOM 648 O O . ILE A 1 81 ? 15.148 -1.562 4.959 1.00 62.75 81 ILE A O 1
ATOM 652 N N . TYR A 1 82 ? 14.955 -2.514 6.979 1.00 61.25 82 TYR A N 1
ATOM 653 C CA . TYR A 1 82 ? 13.839 -1.671 7.426 1.00 61.25 82 TYR A CA 1
ATOM 654 C C . TYR A 1 82 ? 14.218 -0.759 8.583 1.00 61.25 82 TYR A C 1
ATOM 656 O O . TYR A 1 82 ? 14.828 -1.218 9.523 1.00 61.25 82 TYR A O 1
ATOM 664 N N . ASP A 1 83 ? 13.797 0.504 8.552 1.00 49.00 83 ASP A N 1
ATOM 665 C CA . ASP A 1 83 ? 14.472 1.580 9.297 1.00 49.00 83 ASP A CA 1
ATOM 666 C C . ASP A 1 83 ? 13.936 1.889 10.710 1.00 49.00 83 ASP A C 1
ATOM 668 O O . ASP A 1 83 ? 14.664 2.429 11.529 1.00 49.00 83 ASP A O 1
ATOM 672 N N . MET A 1 84 ? 12.654 1.621 11.006 1.00 39.59 84 MET A N 1
ATOM 673 C CA . MET A 1 84 ? 12.123 1.772 12.381 1.00 39.59 84 MET A CA 1
ATOM 674 C C . MET A 1 84 ? 10.687 1.258 12.563 1.00 39.59 84 MET A C 1
ATOM 676 O O . MET A 1 84 ? 10.335 0.733 13.610 1.00 39.59 84 MET A O 1
ATOM 680 N N . TYR A 1 85 ? 9.852 1.408 11.530 1.00 37.78 85 TYR A N 1
ATOM 681 C CA . TYR A 1 85 ? 8.448 0.987 11.502 1.00 37.78 85 TYR A CA 1
ATOM 682 C C . TYR A 1 85 ? 8.141 0.336 10.145 1.00 37.78 85 TYR A C 1
ATOM 684 O O . TYR A 1 85 ? 8.725 0.721 9.122 1.00 37.78 85 TYR A O 1
ATOM 692 N N . PHE A 1 86 ? 7.211 -0.626 10.106 1.00 35.53 86 PHE A N 1
ATOM 693 C CA . PHE A 1 86 ? 6.783 -1.291 8.868 1.00 35.53 86 PHE A CA 1
ATOM 694 C C . PHE A 1 86 ? 6.391 -0.265 7.785 1.00 35.53 86 PHE A C 1
ATOM 696 O O . PHE A 1 86 ? 5.445 0.494 7.964 1.00 35.53 86 PHE A O 1
ATOM 703 N N . GLY A 1 87 ? 7.078 -0.282 6.633 1.00 36.94 87 GLY A N 1
ATOM 704 C CA . GLY A 1 87 ? 6.828 0.639 5.506 1.00 36.94 87 GLY A CA 1
ATOM 705 C C . GLY A 1 87 ? 8.018 1.517 5.092 1.00 36.94 87 GLY A C 1
ATOM 706 O O . GLY A 1 87 ? 7.946 2.191 4.068 1.00 36.94 87 GLY A O 1
ATOM 707 N N . LYS A 1 88 ? 9.133 1.484 5.831 1.00 44.22 88 LYS A N 1
ATOM 708 C CA . LYS A 1 88 ? 10.420 2.050 5.399 1.00 44.22 88 LYS A CA 1
ATOM 709 C C . LYS A 1 88 ? 11.365 0.904 5.064 1.00 44.22 88 LYS A C 1
ATOM 711 O O . LYS A 1 88 ? 11.902 0.325 5.994 1.00 44.22 88 LYS A O 1
ATOM 716 N N . ALA A 1 89 ? 11.542 0.576 3.786 1.00 51.66 89 ALA A N 1
ATOM 717 C CA . ALA A 1 89 ? 12.498 -0.437 3.340 1.00 51.66 89 ALA A CA 1
ATOM 718 C C . ALA A 1 89 ? 13.549 0.203 2.424 1.00 51.66 89 ALA A C 1
ATOM 720 O O . ALA A 1 89 ? 13.212 0.953 1.507 1.00 51.66 89 ALA A O 1
ATOM 721 N N . PHE A 1 90 ? 14.816 -0.074 2.688 1.00 58.72 90 PHE A N 1
ATOM 722 C CA . PHE A 1 90 ? 15.925 0.119 1.773 1.00 58.72 90 PHE A CA 1
ATOM 723 C C . PHE A 1 90 ? 16.219 -1.223 1.117 1.00 58.72 90 PHE A C 1
ATOM 725 O O . PHE A 1 90 ? 16.414 -2.205 1.822 1.00 58.72 90 PHE A O 1
ATOM 732 N N . VAL A 1 91 ? 16.263 -1.264 -0.212 1.00 62.41 91 VAL A N 1
ATOM 733 C CA . VAL A 1 91 ? 16.662 -2.464 -0.947 1.00 62.41 91 VAL A CA 1
ATOM 734 C C . VAL A 1 91 ? 17.834 -2.107 -1.847 1.00 62.41 91 VAL A C 1
ATOM 736 O O . VAL A 1 91 ? 17.741 -1.174 -2.648 1.00 62.41 91 VAL A O 1
ATOM 739 N N . GLY A 1 92 ? 18.938 -2.830 -1.701 1.00 64.50 92 GLY A N 1
ATOM 740 C CA . GLY A 1 92 ? 20.156 -2.610 -2.469 1.00 64.50 92 GLY A CA 1
ATOM 741 C C . GLY A 1 92 ? 20.866 -3.921 -2.770 1.00 64.50 92 GLY A C 1
ATOM 742 O O . GLY A 1 92 ? 20.850 -4.835 -1.954 1.00 64.50 92 GLY A O 1
ATOM 743 N N . ALA A 1 93 ? 21.512 -3.989 -3.927 1.00 70.44 93 ALA A N 1
ATOM 744 C CA . ALA A 1 93 ? 22.432 -5.054 -4.303 1.00 70.44 93 ALA A CA 1
ATOM 745 C C . ALA A 1 93 ? 23.718 -4.417 -4.839 1.00 70.44 93 ALA A C 1
ATOM 747 O O . ALA A 1 93 ? 23.665 -3.347 -5.453 1.00 70.44 93 ALA A O 1
ATOM 748 N N . LEU A 1 94 ? 24.871 -5.050 -4.605 1.00 73.31 94 LEU A N 1
ATOM 749 C CA . LEU A 1 94 ? 26.139 -4.588 -5.173 1.00 73.31 94 LEU A CA 1
ATOM 750 C C . LEU A 1 94 ? 26.051 -4.572 -6.714 1.00 73.31 94 LEU A C 1
ATOM 752 O O . LEU A 1 94 ? 25.347 -5.406 -7.284 1.00 73.31 94 LEU A O 1
ATOM 756 N N . PRO A 1 95 ? 26.774 -3.682 -7.425 1.00 68.81 95 PRO A N 1
ATOM 757 C CA . PRO A 1 95 ? 26.620 -3.516 -8.878 1.00 68.81 95 PRO A CA 1
ATOM 758 C C . PRO A 1 95 ? 26.771 -4.813 -9.693 1.00 68.81 95 PRO A C 1
ATOM 760 O O . PRO A 1 95 ? 25.986 -5.071 -10.610 1.00 68.81 95 PRO A O 1
ATOM 763 N N . ALA A 1 96 ? 27.724 -5.670 -9.306 1.00 72.00 96 ALA A N 1
ATOM 764 C CA . ALA A 1 96 ? 27.955 -6.985 -9.913 1.00 72.00 96 ALA A CA 1
ATOM 765 C C . ALA A 1 96 ? 26.808 -7.995 -9.680 1.00 72.00 96 ALA A C 1
ATOM 767 O O . ALA A 1 96 ? 26.728 -9.002 -10.374 1.00 72.00 96 ALA A O 1
ATOM 768 N N . TYR A 1 97 ? 25.904 -7.695 -8.746 1.00 63.53 97 TYR A N 1
ATOM 769 C CA . TYR A 1 97 ? 24.758 -8.502 -8.326 1.00 63.53 97 TYR A CA 1
ATOM 770 C C . TYR A 1 97 ? 23.431 -7.791 -8.620 1.00 63.53 97 TYR A C 1
ATOM 772 O O . TYR A 1 97 ? 22.398 -8.118 -8.046 1.00 63.53 97 TYR A O 1
ATOM 780 N N . SER A 1 98 ? 23.415 -6.839 -9.558 1.00 63.12 98 SER A N 1
ATOM 781 C CA . SER A 1 98 ? 22.175 -6.227 -10.069 1.00 63.12 98 SER A CA 1
ATOM 782 C C . SER A 1 98 ? 21.185 -7.257 -10.650 1.00 63.12 98 SER A C 1
ATOM 784 O O . SER A 1 98 ? 19.996 -6.976 -10.794 1.00 63.12 98 SER A O 1
ATOM 786 N N . ALA A 1 99 ? 21.638 -8.488 -10.900 1.00 58.25 99 ALA A N 1
ATOM 787 C CA . ALA A 1 99 ? 20.801 -9.647 -11.189 1.00 58.25 99 ALA A CA 1
ATOM 788 C C . ALA A 1 99 ? 19.972 -10.170 -9.987 1.00 58.25 99 ALA A C 1
ATOM 790 O O . ALA A 1 99 ? 19.139 -11.045 -10.193 1.00 58.25 99 ALA A O 1
ATOM 791 N N . LEU A 1 100 ? 20.114 -9.615 -8.776 1.00 55.19 100 LEU A N 1
ATOM 792 C CA . LEU A 1 100 ? 19.254 -9.908 -7.614 1.00 55.19 100 LEU A CA 1
ATOM 793 C C . LEU A 1 100 ? 17.937 -9.113 -7.607 1.00 55.19 100 LEU A C 1
ATOM 795 O O . LEU A 1 100 ? 16.951 -9.557 -7.028 1.00 55.19 100 LEU A O 1
ATOM 799 N N . TYR A 1 101 ? 17.868 -7.963 -8.288 1.00 59.06 101 TYR A N 1
ATOM 800 C CA . TYR A 1 101 ? 16.594 -7.265 -8.519 1.00 59.06 101 TYR A CA 1
ATOM 801 C C . TYR A 1 101 ? 15.514 -8.173 -9.144 1.00 59.06 101 TYR A C 1
ATOM 803 O O . TYR A 1 101 ? 14.376 -8.105 -8.697 1.00 59.06 101 TYR A O 1
ATOM 811 N N . PRO A 1 102 ? 15.832 -9.051 -10.114 1.00 54.00 102 PRO A N 1
ATOM 812 C CA . PRO A 1 102 ? 14.975 -10.154 -10.545 1.00 54.00 102 PRO A CA 1
ATOM 8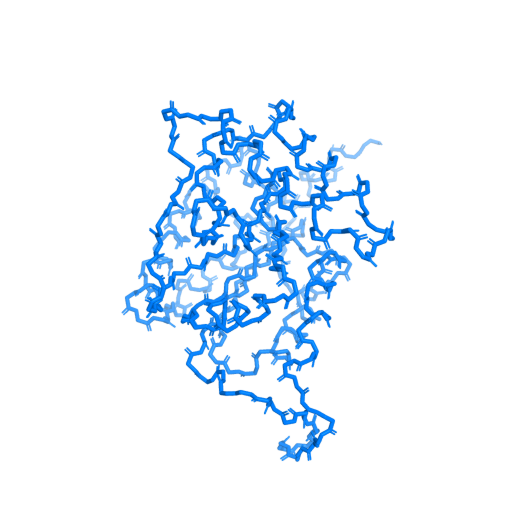13 C C . PRO A 1 102 ? 14.323 -10.980 -9.428 1.00 54.00 102 PRO A C 1
ATOM 815 O O . PRO A 1 102 ? 13.135 -11.223 -9.526 1.00 54.00 102 PRO A O 1
ATOM 818 N N . GLU A 1 103 ? 15.021 -11.359 -8.355 1.00 51.19 103 GLU A N 1
ATOM 819 C CA . GLU A 1 103 ? 14.419 -12.157 -7.267 1.00 51.19 103 GLU A CA 1
ATOM 820 C C . GLU A 1 103 ? 13.431 -11.357 -6.409 1.00 51.19 103 GLU A C 1
ATOM 822 O O . GLU A 1 103 ? 12.432 -11.882 -5.926 1.00 51.19 103 GLU A O 1
ATOM 827 N N . ILE A 1 104 ? 13.666 -10.051 -6.269 1.00 50.59 104 ILE A N 1
ATOM 828 C CA . ILE A 1 104 ? 12.698 -9.104 -5.690 1.00 50.59 104 ILE A CA 1
ATOM 829 C C . ILE A 1 104 ? 11.451 -8.987 -6.596 1.00 50.59 104 ILE A C 1
ATOM 831 O O . ILE A 1 104 ? 10.365 -8.663 -6.116 1.00 50.59 104 ILE A O 1
ATOM 835 N N . LEU A 1 105 ? 11.600 -9.273 -7.898 1.00 51.66 105 LEU A N 1
ATOM 836 C CA . LEU A 1 105 ? 10.538 -9.305 -8.914 1.00 51.66 105 LEU A CA 1
ATOM 837 C C . LEU A 1 105 ? 9.900 -10.702 -9.099 1.00 51.66 105 LEU A C 1
ATOM 839 O O . LEU A 1 105 ? 8.787 -10.771 -9.614 1.00 51.66 105 LEU A O 1
ATOM 843 N N . ASP A 1 106 ? 10.547 -11.778 -8.639 1.00 55.81 106 ASP A N 1
ATOM 844 C CA . ASP A 1 106 ? 10.024 -13.161 -8.581 1.00 55.81 106 ASP A CA 1
ATOM 845 C C . ASP A 1 106 ? 9.100 -13.393 -7.371 1.00 55.81 106 ASP A C 1
ATOM 847 O O . ASP A 1 106 ? 8.726 -14.520 -7.057 1.00 55.81 106 ASP A O 1
ATOM 851 N N . SER A 1 107 ? 8.723 -12.331 -6.659 1.00 62.31 107 SER A N 1
ATOM 852 C CA . SER A 1 107 ? 7.634 -12.417 -5.688 1.00 62.31 107 SER A CA 1
ATOM 853 C C . SER A 1 107 ? 6.296 -12.554 -6.401 1.00 62.31 107 SER A C 1
ATOM 855 O O . SER A 1 107 ? 6.106 -11.993 -7.474 1.00 62.31 107 SER A O 1
ATOM 857 N N . ASP A 1 108 ? 5.337 -13.213 -5.759 1.00 68.50 108 ASP A N 1
ATOM 858 C CA . ASP A 1 108 ? 3.955 -13.281 -6.254 1.00 68.50 108 ASP A CA 1
ATOM 859 C C . ASP A 1 108 ? 3.070 -12.164 -5.667 1.00 68.50 108 ASP A C 1
ATOM 861 O O . ASP A 1 108 ? 1.966 -11.911 -6.146 1.00 68.50 108 ASP A O 1
ATOM 865 N N . LEU A 1 109 ? 3.541 -11.469 -4.622 1.00 70.19 109 LEU A N 1
ATOM 866 C CA . LEU A 1 109 ? 2.769 -10.485 -3.859 1.00 70.19 109 LEU A CA 1
ATOM 867 C C . LEU A 1 109 ? 3.628 -9.295 -3.405 1.00 70.19 109 LEU A C 1
ATOM 869 O O . LEU A 1 109 ? 4.664 -9.471 -2.771 1.00 70.19 109 LEU A O 1
ATOM 873 N N . LEU A 1 110 ? 3.146 -8.073 -3.644 1.00 73.50 110 LEU A N 1
ATOM 874 C CA . LEU A 1 110 ? 3.735 -6.823 -3.156 1.00 73.50 110 LEU A CA 1
ATOM 875 C C . LEU A 1 110 ? 2.715 -6.011 -2.350 1.00 73.50 110 LEU A C 1
ATOM 877 O O . LEU A 1 110 ? 1.718 -5.520 -2.884 1.00 73.50 110 LEU A O 1
ATOM 881 N N . ILE A 1 111 ? 2.987 -5.818 -1.056 1.00 77.94 111 ILE A N 1
ATOM 882 C CA . ILE A 1 111 ? 2.107 -5.077 -0.139 1.00 77.94 111 ILE A CA 1
ATOM 883 C C . ILE A 1 111 ? 2.640 -3.654 0.103 1.00 77.94 111 ILE A C 1
ATOM 885 O O . ILE A 1 111 ? 3.664 -3.434 0.738 1.00 77.94 111 ILE A O 1
ATOM 889 N N . TRP A 1 112 ? 1.897 -2.654 -0.347 1.00 79.94 112 TRP A N 1
ATOM 890 C CA . TRP A 1 112 ? 2.139 -1.228 -0.159 1.00 79.94 112 TRP A CA 1
ATOM 891 C C . TRP A 1 112 ? 1.308 -0.711 1.009 1.00 79.94 112 TRP A C 1
ATOM 893 O O . TRP A 1 112 ? 0.136 -0.380 0.863 1.00 79.94 112 TRP A O 1
ATOM 903 N N . SER A 1 113 ? 1.921 -0.627 2.185 1.00 82.19 113 SER A N 1
ATOM 904 C CA . SER A 1 113 ? 1.239 -0.223 3.418 1.00 82.19 113 SER A CA 1
ATOM 905 C C . SER A 1 113 ? 1.854 1.059 3.982 1.00 82.19 113 SER A C 1
ATOM 907 O O . SER A 1 113 ? 3.042 1.075 4.309 1.00 82.19 113 SER A O 1
ATOM 909 N N . TYR A 1 114 ? 1.063 2.138 4.026 1.00 80.38 114 TYR A N 1
ATOM 910 C CA . TYR A 1 114 ? 1.544 3.495 4.314 1.00 80.38 114 TYR A CA 1
ATOM 911 C C . TYR A 1 114 ? 0.433 4.454 4.789 1.00 80.38 114 TYR A C 1
ATOM 913 O O . TYR A 1 114 ? -0.741 4.239 4.486 1.00 80.38 114 TYR A O 1
ATOM 921 N N . PRO A 1 115 ? 0.776 5.539 5.508 1.00 83.56 115 PRO A N 1
ATOM 922 C CA . PRO A 1 115 ? -0.177 6.596 5.824 1.00 83.56 115 PRO A CA 1
ATOM 923 C C . PRO A 1 115 ? -0.428 7.512 4.616 1.00 83.56 115 PRO A C 1
ATOM 925 O O . PRO A 1 115 ? 0.486 7.820 3.851 1.00 83.56 115 PRO A O 1
ATOM 928 N N . LEU A 1 116 ? -1.658 7.989 4.475 1.00 90.62 116 LEU A N 1
ATOM 929 C CA . LEU A 1 116 ? -2.081 8.967 3.484 1.00 90.62 116 LEU A CA 1
ATOM 930 C C . LEU A 1 116 ? -1.534 10.347 3.861 1.00 90.62 116 LEU A C 1
ATOM 932 O O . LEU A 1 116 ? -2.059 10.998 4.764 1.00 90.62 116 LEU A O 1
ATOM 936 N N . TYR A 1 117 ? -0.505 10.812 3.153 1.00 85.00 117 TYR A N 1
ATOM 937 C CA . TYR A 1 117 ? 0.081 12.140 3.351 1.00 85.00 117 TYR A CA 1
ATOM 938 C C . TYR A 1 117 ? -0.147 13.003 2.121 1.00 85.00 117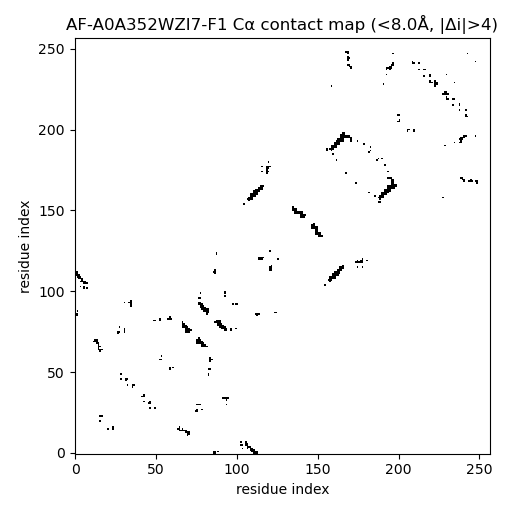 TYR A C 1
ATOM 940 O O . TYR A 1 117 ? 0.142 12.585 1.003 1.00 85.00 117 TYR A O 1
ATOM 948 N N . CYS A 1 118 ? -0.677 14.210 2.332 1.00 91.25 118 CYS A N 1
ATOM 949 C CA . CYS A 1 118 ? -1.015 15.143 1.254 1.00 91.25 118 CYS A CA 1
ATOM 950 C C . CYS A 1 118 ? -1.854 14.479 0.141 1.00 91.25 118 CYS A C 1
ATOM 952 O O . CYS A 1 118 ? -1.603 14.704 -1.039 1.00 91.25 118 CYS A O 1
ATOM 954 N N . TYR A 1 119 ? -2.820 13.635 0.527 1.00 94.31 119 TYR A N 1
ATOM 955 C CA . TYR A 1 119 ? -3.688 12.864 -0.376 1.00 94.31 119 TYR A CA 1
ATOM 956 C C . TYR A 1 119 ? -2.957 11.857 -1.291 1.00 94.31 119 TYR A C 1
ATOM 958 O O . TYR A 1 119 ? -3.515 11.409 -2.290 1.00 94.31 119 TYR A O 1
ATOM 966 N N . GLY A 1 120 ? -1.724 11.461 -0.952 1.00 89.56 120 GLY A N 1
ATOM 967 C CA . GLY A 1 120 ? -0.913 10.540 -1.747 1.00 89.56 120 GLY A CA 1
ATOM 968 C C . GLY A 1 120 ? 0.056 9.686 -0.926 1.00 89.56 120 GLY A C 1
ATOM 969 O O . GLY A 1 120 ? -0.059 9.547 0.295 1.00 89.56 120 GLY A O 1
ATOM 970 N N . MET A 1 121 ? 1.013 9.078 -1.632 1.00 83.19 121 MET A N 1
ATOM 971 C CA . MET A 1 121 ? 2.105 8.319 -1.022 1.00 83.19 121 MET A CA 1
ATOM 972 C C . MET A 1 121 ? 3.117 9.245 -0.325 1.00 83.19 121 MET A C 1
ATOM 974 O O . MET A 1 121 ? 3.463 10.293 -0.877 1.00 83.19 121 MET A O 1
ATOM 978 N N . PRO A 1 122 ? 3.688 8.841 0.825 1.00 78.44 122 PRO A N 1
ATOM 979 C CA . PRO A 1 122 ? 4.821 9.536 1.423 1.00 78.44 122 PRO A CA 1
ATOM 980 C C . PRO A 1 122 ? 5.997 9.642 0.445 1.00 78.44 122 PRO A C 1
ATOM 982 O O . PRO A 1 122 ? 6.280 8.699 -0.297 1.00 78.44 122 PRO A O 1
ATOM 985 N N . ALA A 1 123 ? 6.732 10.757 0.492 1.00 65.44 123 ALA A N 1
ATOM 986 C CA . ALA A 1 123 ? 7.849 11.017 -0.421 1.00 65.44 123 ALA A CA 1
ATOM 987 C C . ALA A 1 123 ? 8.856 9.849 -0.537 1.00 65.44 123 ALA A C 1
ATOM 989 O O . ALA A 1 123 ? 9.195 9.497 -1.667 1.00 65.44 123 ALA A O 1
ATOM 990 N N . PRO A 1 124 ? 9.270 9.165 0.554 1.00 62.56 124 PRO A N 1
ATOM 991 C CA . PRO A 1 124 ? 10.169 8.015 0.442 1.00 62.56 124 PRO A CA 1
ATOM 992 C C . PRO A 1 124 ? 9.592 6.858 -0.383 1.00 62.56 124 PRO A C 1
ATOM 994 O O . PRO A 1 124 ? 10.314 6.227 -1.150 1.00 62.56 124 PRO A O 1
ATOM 997 N N . LEU A 1 125 ? 8.287 6.600 -0.260 1.00 68.44 125 LEU A N 1
ATOM 998 C CA . LEU A 1 125 ? 7.608 5.538 -0.998 1.00 68.44 125 LEU A CA 1
ATOM 999 C C . LEU A 1 125 ? 7.472 5.898 -2.480 1.00 68.44 125 LEU A C 1
ATOM 1001 O O . LEU A 1 125 ? 7.718 5.062 -3.346 1.00 68.44 125 LEU A O 1
ATOM 1005 N N . LYS A 1 126 ? 7.189 7.171 -2.779 1.00 79.00 126 LYS A N 1
ATOM 1006 C CA . LYS A 1 126 ? 7.231 7.686 -4.151 1.00 79.00 126 LYS A CA 1
ATOM 1007 C C . LYS A 1 126 ? 8.637 7.586 -4.750 1.00 79.00 126 LYS A C 1
ATOM 1009 O O . LYS A 1 126 ? 8.772 7.216 -5.908 1.00 79.00 126 LYS A O 1
ATOM 1014 N N . SER A 1 127 ? 9.685 7.835 -3.963 1.00 65.06 127 SER A N 1
ATOM 1015 C CA . SER A 1 127 ? 11.068 7.642 -4.412 1.00 65.06 127 SER A CA 1
ATOM 1016 C C . SER A 1 127 ? 11.431 6.173 -4.651 1.00 65.06 127 SER A C 1
ATOM 1018 O O . SER A 1 127 ? 12.305 5.901 -5.469 1.00 65.06 127 SER A O 1
ATOM 1020 N N . LEU A 1 128 ? 10.827 5.217 -3.935 1.00 66.75 128 LEU A N 1
ATOM 1021 C CA . LEU A 1 128 ? 10.980 3.790 -4.241 1.00 66.75 128 LEU A CA 1
ATOM 1022 C C . LEU A 1 128 ? 10.310 3.460 -5.579 1.00 66.75 128 LEU A C 1
ATOM 1024 O O . LEU A 1 128 ? 10.942 2.857 -6.438 1.00 66.75 128 LEU A O 1
ATOM 1028 N N . LEU A 1 129 ? 9.075 3.927 -5.772 1.00 69.56 129 LEU A N 1
ATOM 1029 C CA . LEU A 1 129 ? 8.332 3.768 -7.021 1.00 69.56 129 LEU A CA 1
ATOM 1030 C C . LEU A 1 129 ? 9.077 4.382 -8.221 1.00 69.56 129 LEU A C 1
ATOM 1032 O O . LEU A 1 129 ? 9.183 3.759 -9.267 1.00 69.56 129 LEU A O 1
ATOM 1036 N N . ASP A 1 130 ? 9.679 5.563 -8.073 1.00 67.81 130 ASP A N 1
ATOM 1037 C CA . ASP A 1 130 ? 10.455 6.188 -9.156 1.00 67.81 130 ASP A CA 1
ATOM 1038 C C . ASP A 1 130 ? 11.706 5.383 -9.537 1.00 67.81 130 ASP A C 1
ATOM 1040 O O . ASP A 1 130 ? 12.128 5.383 -10.693 1.00 67.81 130 ASP A O 1
ATOM 1044 N N . ARG A 1 131 ? 12.287 4.636 -8.593 1.00 62.97 131 ARG A N 1
ATOM 1045 C CA . ARG A 1 131 ? 13.432 3.758 -8.869 1.00 62.97 131 ARG A CA 1
ATOM 1046 C C . ARG A 1 131 ? 13.051 2.492 -9.634 1.00 62.97 131 ARG A C 1
ATOM 1048 O O . ARG A 1 131 ? 13.952 1.815 -10.117 1.00 62.97 131 ARG A O 1
ATOM 1055 N N . THR A 1 132 ? 11.760 2.191 -9.803 1.00 65.00 132 THR A N 1
ATOM 1056 C CA . THR A 1 132 ? 11.306 1.084 -10.658 1.00 65.00 132 THR A CA 1
ATOM 1057 C C . THR A 1 132 ? 11.144 1.493 -12.123 1.00 65.00 132 THR A C 1
ATOM 1059 O O . THR A 1 132 ? 10.892 0.629 -12.958 1.00 65.00 132 THR A O 1
ATOM 1062 N N . LEU A 1 133 ? 11.321 2.776 -12.478 1.00 64.88 133 LEU A N 1
ATOM 1063 C CA . LEU A 1 133 ? 11.239 3.250 -13.869 1.00 64.88 133 LEU A CA 1
ATOM 1064 C C . LEU A 1 133 ? 12.121 2.462 -14.862 1.00 64.88 133 LEU A C 1
ATOM 1066 O O . LEU A 1 133 ? 11.631 2.183 -15.956 1.00 64.88 133 LEU A O 1
ATOM 1070 N N . PRO A 1 134 ? 13.355 2.027 -14.522 1.00 66.50 134 PRO A N 1
ATOM 1071 C CA . PRO A 1 134 ? 14.174 1.203 -15.417 1.00 66.50 134 PRO A CA 1
ATOM 1072 C C . PRO A 1 134 ? 13.565 -0.160 -15.789 1.00 66.50 134 PRO A C 1
ATOM 1074 O O . PRO A 1 134 ? 14.028 -0.785 -16.738 1.00 66.50 134 PRO A O 1
ATOM 1077 N N . LEU A 1 135 ? 12.526 -0.626 -15.081 1.00 62.34 135 LEU A N 1
ATOM 1078 C CA . LEU A 1 135 ? 11.778 -1.841 -15.435 1.00 62.34 135 LEU A CA 1
ATOM 1079 C C . LEU A 1 135 ? 10.826 -1.632 -16.622 1.00 62.34 135 LEU A C 1
ATOM 1081 O O . LEU A 1 135 ? 10.261 -2.593 -17.142 1.00 62.34 135 LEU A O 1
ATOM 1085 N N . SER A 1 136 ? 10.651 -0.386 -17.059 1.00 67.00 136 SER A N 1
ATOM 1086 C CA . SER A 1 136 ? 9.913 -0.005 -18.260 1.00 67.00 136 SER A CA 1
ATOM 1087 C C . SER A 1 136 ? 10.878 0.402 -19.374 1.00 67.00 136 SER A C 1
ATOM 1089 O O . SER A 1 136 ? 11.994 0.860 -19.127 1.00 67.00 136 SER A O 1
ATOM 1091 N N . SER A 1 137 ? 10.478 0.212 -20.626 1.00 71.81 137 SER A N 1
ATOM 1092 C CA . SER A 1 137 ? 11.209 0.719 -21.791 1.00 71.81 137 SER A CA 1
ATOM 1093 C C . SER A 1 137 ? 10.642 2.064 -22.249 1.00 71.81 137 SER A C 1
ATOM 1095 O O . SER A 1 137 ? 9.515 2.425 -21.920 1.00 71.81 137 SER A O 1
ATOM 1097 N N . MET A 1 138 ? 11.387 2.800 -23.077 1.00 79.12 138 MET A N 1
ATOM 1098 C CA . MET A 1 138 ? 10.875 4.029 -23.703 1.00 79.12 138 MET A CA 1
ATOM 1099 C C . MET A 1 138 ? 9.822 3.763 -24.790 1.00 79.12 138 MET A C 1
ATOM 1101 O O . MET A 1 138 ? 9.133 4.695 -25.202 1.00 79.12 138 MET A O 1
ATOM 1105 N N . ALA A 1 139 ? 9.680 2.517 -25.256 1.00 81.69 139 ALA A N 1
ATOM 1106 C CA . ALA A 1 139 ? 8.623 2.154 -26.188 1.00 81.69 139 ALA A CA 1
ATOM 1107 C C . ALA A 1 139 ? 7.259 2.297 -25.504 1.00 81.69 139 ALA A C 1
ATOM 1109 O O . ALA A 1 139 ? 7.110 1.982 -24.324 1.00 81.69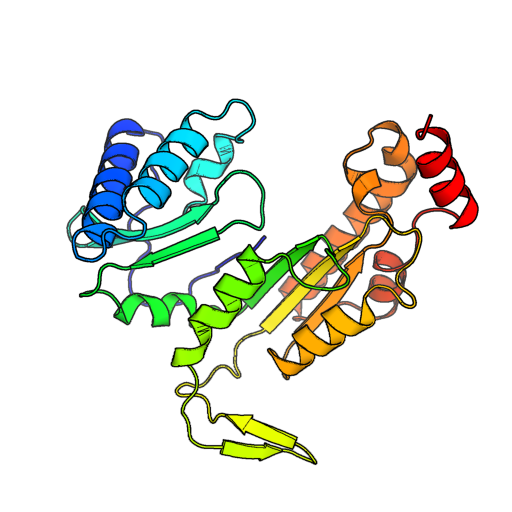 139 ALA A O 1
ATOM 1110 N N . MET A 1 140 ? 6.264 2.765 -26.252 1.00 90.38 140 MET A N 1
ATOM 1111 C CA . MET A 1 140 ? 4.898 2.930 -25.767 1.00 90.38 140 MET A CA 1
ATOM 1112 C C . MET A 1 140 ? 3.933 2.136 -26.636 1.00 90.38 140 MET A C 1
ATOM 1114 O O . MET A 1 140 ? 4.131 2.018 -27.846 1.00 90.38 140 MET A O 1
ATOM 1118 N N . HIS A 1 141 ? 2.852 1.659 -26.029 1.00 91.94 141 HIS A N 1
ATOM 1119 C CA . HIS A 1 141 ? 1.688 1.159 -26.751 1.00 91.94 141 HIS A CA 1
ATOM 1120 C C . HIS A 1 141 ? 0.417 1.884 -26.297 1.00 91.94 141 HIS A C 1
ATOM 1122 O O . HIS A 1 141 ? 0.404 2.565 -25.269 1.00 91.94 141 HIS A O 1
ATOM 1128 N N . LYS A 1 142 ? -0.654 1.766 -27.084 1.00 96.12 142 LYS A N 1
ATOM 1129 C CA . LYS A 1 142 ? -1.967 2.313 -26.738 1.00 96.12 142 LYS A CA 1
ATOM 1130 C C . LYS A 1 142 ? -2.787 1.249 -26.003 1.00 96.12 142 LYS A C 1
ATOM 1132 O O . LYS A 1 142 ? -2.940 0.146 -26.521 1.00 96.12 142 LYS A O 1
ATOM 1137 N N . VAL A 1 143 ? -3.342 1.602 -24.845 1.00 87.44 143 VAL A N 1
ATOM 1138 C CA . VAL A 1 143 ? -4.256 0.768 -24.045 1.00 87.44 143 VAL A CA 1
ATOM 1139 C C . VAL A 1 143 ? -5.521 1.580 -23.797 1.00 87.44 143 VAL A C 1
ATOM 1141 O O . VAL A 1 143 ? -5.489 2.587 -23.091 1.00 87.44 143 VAL A O 1
ATOM 1144 N N . GLY A 1 144 ? -6.636 1.196 -24.425 1.00 91.38 144 GLY A N 1
ATOM 1145 C CA . GLY A 1 144 ? -7.852 2.018 -24.423 1.00 91.38 144 GLY A CA 1
ATOM 1146 C C . GLY A 1 144 ? -7.575 3.427 -24.963 1.00 91.38 144 GLY A C 1
ATOM 1147 O O . GLY A 1 144 ? -7.062 3.571 -26.073 1.00 91.38 144 GLY A O 1
ATOM 1148 N N . ASP A 1 145 ? -7.861 4.455 -24.161 1.00 94.25 145 ASP A N 1
ATOM 1149 C CA . ASP A 1 145 ? -7.652 5.872 -24.506 1.00 94.25 145 ASP A CA 1
ATOM 1150 C C . ASP A 1 145 ? -6.345 6.476 -23.958 1.00 94.25 145 ASP A C 1
ATOM 1152 O O . ASP A 1 145 ? -6.131 7.685 -24.053 1.00 94.25 145 ASP A O 1
ATOM 1156 N N . ARG A 1 146 ? -5.442 5.656 -23.404 1.00 92.06 146 ARG A N 1
ATOM 1157 C CA . ARG A 1 146 ? -4.157 6.107 -22.845 1.00 92.06 146 ARG A CA 1
ATOM 1158 C C . ARG A 1 146 ? -2.957 5.413 -23.486 1.00 92.06 146 ARG A C 1
ATOM 1160 O O . ARG A 1 146 ? -3.094 4.445 -24.234 1.00 92.06 146 ARG A O 1
ATOM 1167 N N . TYR A 1 147 ? -1.773 5.922 -23.159 1.00 91.62 147 TYR A N 1
ATOM 1168 C CA . TYR A 1 147 ? -0.494 5.295 -23.477 1.00 91.62 147 TYR A CA 1
ATOM 1169 C C . TYR A 1 147 ? 0.165 4.756 -22.213 1.00 91.62 147 TYR A C 1
ATOM 1171 O O . TYR A 1 147 ? 0.045 5.349 -21.135 1.00 91.62 147 TYR A O 1
ATOM 1179 N N . GLU A 1 148 ? 0.868 3.643 -22.374 1.00 84.19 148 GLU A N 1
ATOM 1180 C CA . GLU A 1 148 ? 1.650 2.988 -21.330 1.00 84.19 148 GLU A CA 1
ATOM 1181 C C . GLU A 1 148 ? 3.018 2.604 -21.902 1.00 84.19 148 GLU A C 1
ATOM 1183 O O . GLU A 1 148 ? 3.142 2.307 -23.096 1.00 84.19 148 GLU A O 1
ATOM 1188 N N . HIS A 1 149 ? 4.053 2.659 -21.061 1.00 82.06 149 HIS A N 1
ATOM 1189 C CA . HIS A 1 149 ? 5.386 2.197 -21.430 1.00 82.06 149 HIS A CA 1
ATOM 1190 C C . HIS A 1 149 ? 5.426 0.668 -21.436 1.00 82.06 149 HIS A C 1
ATOM 1192 O O . HIS A 1 149 ? 4.908 0.024 -20.526 1.00 82.06 149 HIS A O 1
ATOM 1198 N N . VAL A 1 150 ? 6.065 0.082 -22.449 1.00 78.12 150 VAL A N 1
ATOM 1199 C CA . VAL A 1 150 ? 6.201 -1.375 -22.554 1.00 78.12 150 VAL A CA 1
ATOM 1200 C C . VAL A 1 150 ? 7.167 -1.854 -21.473 1.00 78.12 150 VAL A C 1
ATOM 1202 O O . VAL A 1 150 ? 8.324 -1.420 -21.447 1.00 78.12 150 VAL A O 1
ATOM 1205 N N . GLY A 1 151 ? 6.696 -2.738 -20.591 1.00 70.81 151 GLY A N 1
ATOM 1206 C CA . GLY A 1 151 ? 7.517 -3.372 -19.560 1.00 70.81 151 GLY A CA 1
ATOM 1207 C C . GLY A 1 151 ? 8.687 -4.147 -20.167 1.00 70.81 151 GLY A C 1
ATOM 1208 O O . GLY A 1 151 ? 8.556 -4.765 -21.221 1.00 70.81 151 GLY A O 1
ATOM 1209 N N . GLN A 1 152 ? 9.846 -4.113 -19.509 1.00 66.62 152 GLN A N 1
ATOM 1210 C CA . GLN A 1 152 ? 11.025 -4.877 -19.939 1.00 66.62 152 GLN A CA 1
ATOM 1211 C C . GLN A 1 152 ? 10.981 -6.343 -19.489 1.00 66.62 152 GLN A C 1
ATOM 1213 O O . GLN A 1 152 ? 11.846 -7.131 -19.868 1.00 66.62 152 GLN A O 1
ATOM 1218 N N . ARG A 1 153 ? 9.995 -6.703 -18.659 1.00 67.88 153 ARG A N 1
ATOM 1219 C CA . ARG A 1 153 ? 9.743 -8.050 -18.142 1.00 67.88 153 ARG A CA 1
ATOM 1220 C C . ARG A 1 153 ? 8.248 -8.280 -17.982 1.00 67.88 153 ARG A C 1
ATOM 1222 O O . ARG A 1 153 ? 7.468 -7.327 -17.992 1.00 67.88 153 ARG A O 1
ATOM 1229 N N . ASP A 1 154 ? 7.887 -9.546 -17.825 1.00 69.75 154 ASP A N 1
ATOM 1230 C CA . ASP A 1 154 ? 6.542 -9.937 -17.435 1.00 69.75 154 AS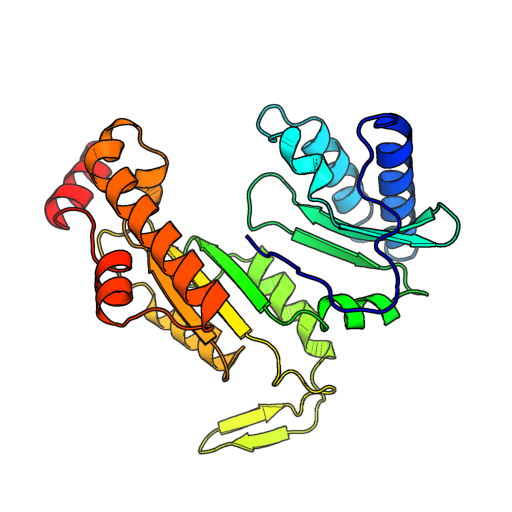P A CA 1
ATOM 1231 C C . ASP A 1 154 ? 6.364 -9.755 -15.921 1.00 69.75 154 ASP A C 1
ATOM 1233 O O . ASP A 1 154 ? 7.183 -10.213 -15.126 1.00 69.75 154 ASP A O 1
ATOM 1237 N N . PHE A 1 155 ? 5.306 -9.041 -15.554 1.00 72.06 155 PHE A N 1
ATOM 1238 C CA . PHE A 1 155 ? 4.900 -8.760 -14.177 1.00 72.06 155 PHE A CA 1
ATOM 1239 C C . PHE A 1 155 ? 3.450 -9.199 -13.932 1.00 72.06 155 PHE A C 1
ATOM 1241 O O . PHE A 1 155 ? 2.838 -8.806 -12.943 1.00 72.06 155 PHE A O 1
ATOM 1248 N N . THR A 1 156 ? 2.852 -9.952 -14.860 1.00 75.44 156 THR A N 1
ATOM 1249 C CA . THR A 1 156 ? 1.430 -10.318 -14.808 1.00 75.44 156 THR A CA 1
ATOM 1250 C C . THR A 1 156 ? 1.103 -11.324 -13.708 1.00 75.44 156 THR A C 1
ATOM 1252 O O . THR A 1 156 ? -0.061 -11.430 -13.325 1.00 75.44 156 THR A O 1
ATOM 1255 N N . HIS A 1 157 ? 2.107 -12.018 -13.166 1.00 73.00 157 HIS A N 1
ATOM 1256 C CA . HIS A 1 157 ? 1.980 -12.904 -12.005 1.00 73.00 157 HIS A CA 1
ATOM 1257 C C . HIS A 1 157 ? 1.875 -12.148 -10.676 1.00 73.00 157 HIS A C 1
ATOM 1259 O O . HIS A 1 157 ? 1.363 -12.700 -9.707 1.00 73.00 157 HIS A O 1
ATOM 1265 N N . LEU A 1 158 ? 2.320 -10.887 -10.617 1.00 76.00 158 LEU A N 1
ATOM 1266 C CA . LEU A 1 158 ? 2.334 -10.112 -9.380 1.00 76.00 158 LEU A CA 1
ATOM 1267 C C . LEU A 1 158 ? 0.924 -9.716 -8.942 1.00 76.00 158 LEU A C 1
ATOM 1269 O O . LEU A 1 158 ? 0.140 -9.162 -9.716 1.00 76.00 158 LEU A O 1
ATOM 1273 N N . HIS A 1 159 ? 0.650 -9.913 -7.657 1.00 77.88 159 HIS A N 1
ATOM 1274 C CA . HIS A 1 159 ? -0.477 -9.329 -6.947 1.00 77.88 159 HIS A CA 1
ATOM 1275 C C . HIS A 1 159 ? -0.024 -8.112 -6.142 1.00 77.88 159 HIS A C 1
ATOM 1277 O O . HIS A 1 159 ? 1.006 -8.128 -5.470 1.00 77.88 159 HIS A O 1
ATOM 1283 N N . TYR A 1 160 ? -0.816 -7.046 -6.167 1.00 83.00 160 TYR A N 1
ATOM 1284 C CA . TYR A 1 160 ? -0.509 -5.799 -5.474 1.00 83.00 160 TYR A CA 1
ATOM 1285 C C . TYR A 1 160 ? -1.549 -5.533 -4.394 1.00 83.00 160 TYR A C 1
ATOM 1287 O O . TYR A 1 160 ? -2.748 -5.562 -4.651 1.00 83.00 160 TYR A O 1
ATOM 1295 N N . VAL A 1 161 ? -1.123 -5.220 -3.177 1.00 84.62 161 VAL A N 1
ATOM 1296 C CA . VAL A 1 161 ? -2.046 -4.833 -2.103 1.00 84.62 161 VAL A CA 1
ATOM 1297 C C . VAL A 1 161 ? -1.700 -3.435 -1.635 1.00 84.62 161 VAL A C 1
ATOM 1299 O O . VAL A 1 161 ? -0.587 -3.201 -1.194 1.00 84.62 161 VAL A O 1
ATOM 1302 N N . MET A 1 162 ? -2.643 -2.503 -1.691 1.00 90.94 162 MET A N 1
ATOM 1303 C CA . MET A 1 162 ? -2.521 -1.188 -1.066 1.00 90.94 162 MET A CA 1
ATOM 1304 C C . MET A 1 162 ? -3.257 -1.201 0.270 1.00 90.94 162 MET A C 1
ATOM 1306 O O . MET A 1 162 ? -4.442 -1.511 0.312 1.00 90.94 162 MET A O 1
ATOM 1310 N N . ILE A 1 163 ? -2.584 -0.816 1.351 1.00 88.62 163 ILE A N 1
ATOM 1311 C CA . ILE A 1 163 ? -3.192 -0.550 2.659 1.00 88.62 163 ILE A CA 1
ATOM 1312 C C . ILE A 1 163 ? -2.836 0.882 3.037 1.00 88.62 163 ILE A C 1
ATOM 1314 O O . ILE A 1 163 ? -1.710 1.170 3.445 1.00 88.62 163 ILE A O 1
ATOM 1318 N N . CYS A 1 164 ? -3.788 1.792 2.881 1.00 90.38 164 CYS A N 1
ATOM 1319 C CA . CYS A 1 164 ? -3.561 3.210 3.101 1.00 90.38 164 CYS A CA 1
ATOM 1320 C C . CYS A 1 164 ? -4.403 3.705 4.272 1.00 90.38 164 CYS A C 1
ATOM 1322 O O . CYS A 1 164 ? -5.629 3.671 4.202 1.00 90.38 164 CYS A O 1
ATOM 1324 N N . GLY A 1 165 ? -3.750 4.137 5.350 1.00 89.88 165 GLY A N 1
ATOM 1325 C CA . GLY A 1 165 ? -4.418 4.668 6.543 1.00 89.88 165 GLY A CA 1
ATOM 1326 C C . GLY A 1 165 ? -4.450 6.192 6.558 1.00 89.88 165 GLY A C 1
ATOM 1327 O O . GLY A 1 165 ? -3.495 6.813 6.110 1.00 89.88 165 GLY A O 1
ATOM 1328 N N . CYS A 1 166 ? -5.498 6.821 7.084 1.00 91.56 166 CYS A N 1
ATOM 1329 C CA . CYS A 1 166 ? -5.530 8.275 7.267 1.00 91.56 166 CYS A CA 1
ATOM 1330 C C . CYS A 1 166 ? -6.062 8.675 8.644 1.00 91.56 166 CYS A C 1
ATOM 1332 O O . CYS A 1 166 ? -6.746 7.904 9.313 1.00 91.56 166 CYS A O 1
ATOM 1334 N N . GLY A 1 167 ? -5.779 9.918 9.034 1.00 91.62 167 GLY A N 1
ATOM 1335 C CA . GLY A 1 167 ? -6.310 10.523 10.253 1.00 91.62 167 GLY A CA 1
ATOM 1336 C C . GLY A 1 167 ? -7.692 11.157 10.106 1.00 91.62 167 GLY A C 1
ATOM 1337 O O . GLY A 1 167 ? -8.113 11.822 11.043 1.00 91.62 167 GLY A O 1
ATOM 1338 N N . PHE A 1 168 ? -8.376 11.000 8.970 1.00 95.12 168 PHE A N 1
ATOM 1339 C CA . PHE A 1 168 ? -9.724 11.531 8.742 1.00 95.12 168 PHE A CA 1
ATOM 1340 C C . PHE A 1 168 ? -10.807 10.541 9.197 1.00 95.12 168 PHE A C 1
ATOM 1342 O O . PHE A 1 168 ? -10.552 9.334 9.207 1.00 95.12 168 PHE A O 1
ATOM 1349 N N . PRO A 1 169 ? -12.021 11.025 9.519 1.00 95.12 169 PRO A N 1
ATOM 1350 C CA . PRO A 1 169 ? -13.117 10.177 9.992 1.00 95.12 169 PRO A CA 1
ATOM 1351 C C . PRO A 1 169 ? -13.699 9.238 8.923 1.00 95.12 169 PRO A C 1
ATOM 1353 O O . PRO A 1 169 ? -14.431 8.312 9.251 1.00 95.12 169 PRO A O 1
ATOM 1356 N N . ASN A 1 170 ? -13.417 9.470 7.637 1.00 93.50 170 ASN A N 1
ATOM 1357 C CA . ASN A 1 170 ? -13.958 8.663 6.547 1.00 93.50 170 ASN A CA 1
ATOM 1358 C C . ASN A 1 170 ? -13.036 8.655 5.313 1.00 93.50 170 ASN A C 1
ATOM 1360 O O . ASN A 1 170 ? -12.077 9.424 5.216 1.00 93.50 170 ASN A O 1
ATOM 1364 N N . SER A 1 171 ? -13.348 7.784 4.350 1.00 92.31 171 SER A N 1
ATOM 1365 C CA . SER A 1 171 ? -12.558 7.623 3.122 1.00 92.31 171 SER A CA 1
ATOM 1366 C C . SER A 1 171 ? -12.992 8.485 1.930 1.00 92.31 171 SER A C 1
ATOM 1368 O O . SER A 1 171 ? -12.255 8.563 0.948 1.00 92.31 171 SER A O 1
ATOM 1370 N N . LYS A 1 172 ? -14.166 9.118 1.984 1.00 92.62 172 LYS A N 1
ATOM 1371 C CA . LYS A 1 172 ? -14.740 9.882 0.870 1.00 92.62 172 LYS A CA 1
ATOM 1372 C C . LYS A 1 172 ? -13.957 11.178 0.667 1.00 92.62 172 LYS A C 1
ATOM 1374 O O . LYS A 1 172 ? -13.735 11.916 1.619 1.00 92.62 172 LYS A O 1
ATOM 1379 N N . GLN A 1 173 ? -13.592 11.469 -0.578 1.00 93.88 173 GLN A N 1
ATOM 1380 C CA . GLN A 1 173 ? -12.823 12.652 -0.987 1.00 93.88 173 GLN A CA 1
ATOM 1381 C C . GLN A 1 173 ? -11.420 12.761 -0.360 1.00 93.88 173 GLN A C 1
ATOM 1383 O O . GLN A 1 173 ? -10.791 13.814 -0.445 1.00 93.88 173 GLN A O 1
ATOM 1388 N N . ASN A 1 174 ? -10.912 11.679 0.238 1.00 95.00 174 ASN A N 1
ATOM 1389 C CA . ASN A 1 174 ? -9.599 11.638 0.879 1.00 95.00 174 ASN A CA 1
ATOM 1390 C C . ASN A 1 174 ? -8.622 10.713 0.143 1.00 95.00 174 ASN A C 1
ATOM 1392 O O . ASN A 1 174 ? -7.454 11.058 -0.031 1.00 95.00 174 ASN A O 1
ATOM 1396 N N . PHE A 1 175 ? -9.069 9.536 -0.301 1.00 96.75 175 PHE A N 1
ATOM 1397 C CA . PHE A 1 175 ? -8.177 8.507 -0.851 1.00 96.75 175 PHE A CA 1
ATOM 1398 C C . PHE A 1 175 ? -8.144 8.456 -2.378 1.00 96.75 175 PHE A C 1
ATOM 1400 O O . PHE A 1 175 ? -7.257 7.815 -2.936 1.00 96.75 175 PHE A O 1
ATOM 1407 N N . GLU A 1 176 ? -9.079 9.106 -3.067 1.00 96.88 176 GLU A N 1
ATOM 1408 C CA . GLU A 1 176 ? -9.266 9.004 -4.515 1.00 96.88 176 GLU A CA 1
ATOM 1409 C C . GLU A 1 176 ? -7.981 9.284 -5.309 1.00 96.88 176 GLU A C 1
ATOM 1411 O O . GLU A 1 176 ? -7.682 8.490 -6.204 1.00 96.88 176 GLU A O 1
ATOM 1416 N N . PRO A 1 177 ? -7.165 10.312 -4.986 1.00 96.75 177 PRO A N 1
ATOM 1417 C CA . PRO A 1 177 ? -5.915 10.538 -5.707 1.00 96.75 177 PRO A CA 1
ATOM 1418 C C . PRO A 1 177 ? -4.890 9.416 -5.486 1.00 96.75 177 PRO A C 1
ATOM 1420 O O . PRO A 1 177 ? -4.274 8.955 -6.446 1.00 96.75 177 PRO A O 1
ATOM 1423 N N . ALA A 1 178 ? -4.746 8.920 -4.252 1.00 95.31 178 ALA A N 1
ATOM 1424 C CA . ALA A 1 178 ? -3.847 7.810 -3.930 1.00 95.31 178 ALA A CA 1
ATOM 1425 C C . ALA A 1 178 ? -4.290 6.499 -4.604 1.00 95.31 178 ALA A C 1
ATOM 1427 O O . ALA A 1 178 ? -3.464 5.777 -5.158 1.00 95.31 178 ALA A O 1
ATOM 1428 N N . VAL A 1 179 ? -5.596 6.217 -4.605 1.00 97.25 179 VAL A N 1
ATOM 1429 C CA . VAL A 1 179 ? -6.204 5.056 -5.273 1.00 97.25 179 VAL A CA 1
ATOM 1430 C C . VAL A 1 179 ? -5.993 5.136 -6.783 1.00 97.25 179 VAL A C 1
ATOM 1432 O O . VAL A 1 179 ? -5.582 4.155 -7.399 1.00 97.25 179 VAL A O 1
ATOM 1435 N N . ALA A 1 180 ? -6.252 6.298 -7.387 1.00 96.56 180 ALA A N 1
ATOM 1436 C CA . ALA A 1 180 ? -6.061 6.508 -8.817 1.00 96.56 180 ALA A CA 1
ATOM 1437 C C . ALA A 1 180 ? -4.589 6.341 -9.208 1.00 96.56 180 ALA A C 1
ATOM 1439 O O . ALA A 1 180 ? -4.291 5.602 -10.144 1.00 96.56 180 ALA A O 1
ATOM 1440 N N . GLN A 1 181 ? -3.666 6.953 -8.457 1.00 95.06 181 GLN A N 1
ATOM 1441 C CA . GLN A 1 181 ? -2.231 6.770 -8.663 1.00 95.06 181 GLN A CA 1
ATOM 1442 C C . GLN A 1 181 ? -1.843 5.288 -8.587 1.00 95.06 181 GLN A C 1
ATOM 1444 O O . GLN A 1 181 ? -1.182 4.791 -9.495 1.00 95.06 181 GLN A O 1
ATOM 1449 N N . PHE A 1 182 ? -2.290 4.568 -7.552 1.00 93.56 182 PHE A N 1
ATOM 1450 C CA . PHE A 1 182 ? -1.965 3.154 -7.370 1.00 93.56 182 PHE A CA 1
ATOM 1451 C C . PHE A 1 182 ? -2.456 2.291 -8.536 1.00 93.56 182 PHE A C 1
ATOM 1453 O O . PHE A 1 182 ? -1.685 1.506 -9.076 1.00 93.56 182 PHE A O 1
ATOM 1460 N N . LYS A 1 183 ? -3.702 2.489 -8.984 1.00 94.00 183 LYS A N 1
ATOM 1461 C CA . LYS A 1 183 ? -4.266 1.775 -10.141 1.00 94.00 183 LYS A CA 1
ATOM 1462 C C . LYS A 1 183 ? -3.542 2.090 -11.448 1.00 94.00 183 LYS A C 1
ATOM 1464 O O . LYS A 1 183 ? -3.448 1.228 -12.310 1.00 94.00 183 LYS A O 1
ATOM 1469 N N . LEU A 1 184 ? -3.031 3.310 -11.615 1.00 90.19 184 LEU A N 1
ATOM 1470 C CA . LEU A 1 184 ? -2.250 3.674 -12.800 1.00 90.19 184 LEU A CA 1
ATOM 1471 C C . LEU A 1 184 ? -0.850 3.049 -12.788 1.00 90.19 184 LEU A C 1
ATOM 1473 O O . LEU A 1 184 ? -0.335 2.743 -13.861 1.00 90.19 184 LEU A O 1
ATOM 1477 N N . CYS A 1 185 ? -0.247 2.881 -11.609 1.00 85.56 185 CYS A N 1
ATOM 1478 C CA . CYS A 1 185 ? 1.051 2.227 -11.437 1.00 85.56 185 CYS A CA 1
ATOM 1479 C C . CYS A 1 185 ? 0.955 0.696 -11.502 1.00 85.56 185 CYS A C 1
ATOM 1481 O O . CYS A 1 185 ? 1.864 0.054 -12.019 1.00 85.56 185 CYS A O 1
ATOM 1483 N N . PHE A 1 186 ? -0.143 0.129 -11.001 1.00 86.88 186 PHE A N 1
ATOM 1484 C CA . PHE A 1 186 ? -0.380 -1.310 -10.880 1.00 86.88 186 PHE A CA 1
ATOM 1485 C C . PHE A 1 186 ? -1.763 -1.658 -11.459 1.00 86.88 186 PHE A C 1
ATOM 1487 O O . PHE A 1 186 ? -2.721 -1.870 -10.711 1.00 86.88 186 PHE A O 1
ATOM 1494 N N . PRO A 1 187 ? -1.914 -1.669 -12.796 1.00 80.44 187 PRO A N 1
ATOM 1495 C CA . PRO A 1 187 ? -3.224 -1.758 -13.449 1.00 80.44 187 PRO A CA 1
ATOM 1496 C C . PRO A 1 187 ? -3.932 -3.104 -13.263 1.00 80.44 187 PRO A C 1
ATOM 1498 O O . PRO A 1 187 ? -5.159 -3.155 -13.323 1.00 80.44 187 PRO A O 1
ATOM 1501 N N . ASN A 1 188 ? -3.184 -4.171 -12.976 1.00 82.50 188 ASN A N 1
ATOM 1502 C CA . ASN A 1 188 ? -3.701 -5.532 -12.834 1.00 82.50 188 ASN A CA 1
ATOM 1503 C C . ASN A 1 188 ? -3.528 -6.047 -11.398 1.00 82.50 188 ASN A C 1
ATOM 1505 O O . ASN A 1 188 ? -2.693 -5.537 -10.653 1.00 82.50 188 ASN A O 1
ATOM 1509 N N . ASN A 1 189 ? -4.316 -7.064 -11.028 1.00 84.69 189 ASN A N 1
ATOM 1510 C CA . ASN A 1 189 ? -4.165 -7.860 -9.800 1.00 84.69 189 ASN A CA 1
ATOM 1511 C C . ASN A 1 189 ? -3.997 -7.049 -8.502 1.00 84.69 189 ASN A C 1
ATOM 1513 O O . ASN A 1 189 ? -3.266 -7.459 -7.599 1.00 84.69 189 ASN A O 1
ATOM 1517 N N . HIS A 1 190 ? -4.665 -5.897 -8.387 1.00 91.31 190 HIS A N 1
ATOM 1518 C CA . HIS A 1 190 ? -4.578 -5.055 -7.199 1.00 91.31 190 HIS A CA 1
ATOM 1519 C C . HIS A 1 190 ? -5.769 -5.227 -6.250 1.00 91.31 190 HIS A C 1
ATOM 1521 O O . HIS A 1 190 ? -6.920 -5.328 -6.665 1.00 91.31 190 HIS A O 1
ATOM 1527 N N . THR A 1 191 ? -5.494 -5.172 -4.951 1.00 93.06 191 THR A N 1
ATOM 1528 C CA . THR A 1 191 ? -6.480 -5.087 -3.869 1.00 93.06 191 THR A CA 1
ATOM 1529 C C . THR A 1 191 ? -6.187 -3.851 -3.032 1.00 93.06 191 THR A C 1
ATOM 1531 O O . THR A 1 191 ? -5.041 -3.600 -2.673 1.00 93.06 191 THR A O 1
ATOM 1534 N N . ILE A 1 192 ? -7.204 -3.037 -2.750 1.00 95.00 192 ILE A N 1
ATOM 1535 C CA . ILE A 1 192 ? -7.023 -1.722 -2.124 1.00 95.00 192 ILE A CA 1
ATOM 1536 C C . ILE A 1 192 ? -7.865 -1.634 -0.856 1.00 95.00 192 ILE A C 1
ATOM 1538 O O . ILE A 1 192 ? -9.082 -1.778 -0.905 1.00 95.00 192 ILE A O 1
ATOM 1542 N N . LEU A 1 193 ? -7.204 -1.371 0.267 1.00 92.50 193 LEU A N 1
ATOM 1543 C CA . LEU A 1 193 ? -7.793 -1.156 1.580 1.00 92.50 193 LEU A CA 1
ATOM 1544 C C . LEU A 1 193 ? -7.505 0.285 2.007 1.00 92.50 193 LEU A C 1
ATOM 1546 O O . LEU A 1 193 ? -6.357 0.661 2.256 1.00 92.50 193 LEU A O 1
ATOM 1550 N N . THR A 1 194 ? -8.554 1.091 2.114 1.00 94.69 194 THR A N 1
ATOM 1551 C CA . THR A 1 194 ? -8.488 2.440 2.685 1.00 94.69 194 THR A CA 1
ATOM 1552 C C . THR A 1 194 ? -8.988 2.397 4.120 1.00 94.69 194 THR A C 1
ATOM 1554 O O . THR A 1 194 ? -10.106 1.955 4.370 1.00 94.69 194 THR A O 1
ATOM 1557 N N . VAL A 1 195 ? -8.164 2.849 5.058 1.00 91.19 195 VAL A N 1
ATOM 1558 C CA . VAL A 1 195 ? -8.422 2.746 6.496 1.00 91.19 195 VAL A CA 1
ATOM 1559 C C . VAL A 1 195 ? -8.574 4.158 7.071 1.00 91.19 195 VAL A C 1
ATOM 1561 O O . VAL A 1 195 ? -7.565 4.822 7.334 1.00 91.19 195 VAL A O 1
ATOM 1564 N N . PRO A 1 196 ? -9.805 4.674 7.229 1.00 94.12 196 PRO A N 1
ATOM 1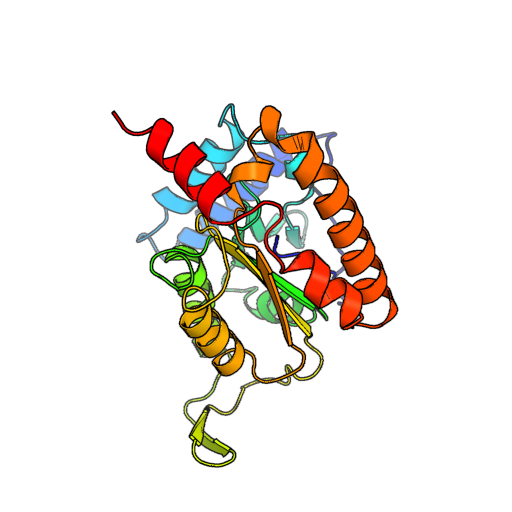565 C CA . PRO A 1 196 ? -10.015 5.914 7.964 1.00 94.12 196 PRO A CA 1
ATOM 1566 C C . PRO A 1 196 ? -9.689 5.714 9.450 1.00 94.12 196 PRO A C 1
ATOM 1568 O O . PRO A 1 196 ? -9.564 4.583 9.922 1.00 94.12 196 PRO A O 1
ATOM 1571 N N . GLU A 1 197 ? -9.523 6.818 10.178 1.00 94.31 197 GLU A N 1
ATOM 1572 C CA . GLU A 1 197 ? -9.336 6.824 11.635 1.00 94.31 197 GLU A CA 1
ATOM 1573 C C . GLU A 1 197 ? -8.143 5.977 12.127 1.00 94.31 197 GLU A C 1
ATOM 1575 O O . GLU A 1 197 ? -8.091 5.540 13.280 1.00 94.31 197 GLU A O 1
ATOM 1580 N N . SER A 1 198 ? -7.145 5.749 11.267 1.00 90.38 198 SER A N 1
ATOM 1581 C CA . SER A 1 198 ? -6.022 4.857 11.562 1.00 90.38 198 SER A CA 1
ATOM 1582 C C . SER A 1 198 ? -5.193 5.244 12.801 1.00 90.38 198 SER A C 1
ATOM 1584 O O . SER A 1 198 ? -4.623 4.340 13.412 1.00 90.38 198 SER A O 1
ATOM 1586 N N . PRO A 1 199 ? -5.110 6.518 13.245 1.00 89.12 199 PRO A N 1
ATOM 1587 C CA . PRO A 1 199 ? -4.461 6.851 14.512 1.00 89.12 199 PRO A CA 1
ATOM 1588 C C . PRO A 1 199 ? -5.081 6.167 15.738 1.00 89.12 199 PRO A C 1
ATOM 1590 O O . PRO A 1 199 ? -4.366 5.951 16.714 1.00 89.12 199 PRO A O 1
ATOM 1593 N N . MET A 1 200 ? -6.362 5.767 15.696 1.00 89.38 200 MET A N 1
ATOM 1594 C CA . MET A 1 200 ? -7.005 5.080 16.826 1.00 89.38 200 MET A CA 1
ATOM 1595 C C . MET A 1 200 ? -6.333 3.753 17.176 1.00 89.38 200 MET A C 1
ATOM 1597 O O . MET A 1 200 ? -6.372 3.348 18.333 1.00 89.38 200 MET A O 1
ATOM 1601 N N . PHE A 1 201 ? -5.676 3.080 16.225 1.00 85.38 201 PHE A N 1
ATOM 1602 C CA . PHE A 1 201 ? -4.942 1.840 16.516 1.00 85.38 201 PHE A CA 1
ATOM 1603 C C . PHE A 1 201 ? -3.760 2.052 17.477 1.00 85.38 201 PHE A C 1
ATOM 1605 O O . PHE A 1 201 ? -3.311 1.089 18.091 1.00 85.38 201 PHE A O 1
ATOM 1612 N N . ASN A 1 202 ? -3.302 3.296 17.649 1.00 83.56 202 ASN A N 1
ATOM 1613 C CA . ASN A 1 202 ? -2.264 3.666 18.610 1.00 83.56 202 ASN A CA 1
ATOM 1614 C C . ASN A 1 202 ? -2.834 4.187 19.945 1.00 83.56 202 ASN A C 1
ATOM 1616 O O . ASN A 1 202 ? -2.058 4.506 20.842 1.00 83.56 202 ASN A O 1
ATOM 1620 N N . ALA A 1 203 ? -4.162 4.292 20.086 1.00 85.50 203 ALA A N 1
ATOM 1621 C CA . ALA A 1 203 ? -4.831 4.811 21.278 1.00 85.50 203 ALA A CA 1
ATOM 1622 C C . ALA A 1 203 ? -5.430 3.661 22.116 1.00 85.50 203 ALA A C 1
ATOM 1624 O O . ALA A 1 203 ? -6.377 3.007 21.661 1.00 85.50 203 ALA A O 1
ATOM 1625 N N . PRO A 1 204 ? -4.928 3.395 23.339 1.00 89.00 204 PRO A N 1
ATOM 1626 C CA . PRO A 1 204 ? -5.470 2.350 24.212 1.00 89.00 204 PRO A CA 1
ATOM 1627 C C . PRO A 1 204 ? -6.971 2.501 24.501 1.00 89.00 204 PRO A C 1
ATOM 1629 O O . PRO A 1 204 ? -7.698 1.513 24.575 1.00 89.00 204 PRO A O 1
ATOM 1632 N N . GLU A 1 205 ? -7.463 3.732 24.603 1.00 93.25 205 GLU A N 1
ATOM 1633 C CA . GLU A 1 205 ? -8.863 4.060 24.882 1.00 93.25 205 GLU A CA 1
ATOM 1634 C C . GLU A 1 205 ? -9.803 3.656 23.736 1.00 93.25 205 GLU A C 1
ATOM 1636 O O . GLU A 1 205 ? -10.995 3.443 23.957 1.00 93.25 205 GLU A O 1
ATOM 1641 N N . ALA A 1 206 ? -9.274 3.504 22.517 1.00 93.12 206 ALA A N 1
ATOM 1642 C CA . ALA A 1 206 ? -10.034 3.106 21.337 1.00 93.12 206 ALA A CA 1
ATOM 1643 C C . ALA A 1 206 ? -10.067 1.581 21.117 1.00 93.12 206 ALA A C 1
ATOM 1645 O O . ALA A 1 206 ? -10.663 1.114 20.145 1.00 93.12 206 ALA A O 1
ATOM 1646 N N . GLN A 1 207 ? -9.465 0.775 22.003 1.00 93.44 207 GLN A N 1
ATOM 1647 C CA . GLN A 1 207 ? -9.395 -0.688 21.855 1.00 93.44 207 GLN A CA 1
ATOM 1648 C C . GLN A 1 207 ? -10.757 -1.363 21.673 1.00 93.44 207 GLN A C 1
ATOM 1650 O O . GLN A 1 207 ? -10.858 -2.355 20.950 1.00 93.44 207 GLN A O 1
ATOM 1655 N N . THR A 1 208 ? -11.810 -0.815 22.283 1.00 96.94 208 THR A N 1
ATOM 1656 C CA . THR A 1 208 ? -13.181 -1.335 22.174 1.00 96.94 208 THR A CA 1
ATOM 1657 C C . THR A 1 208 ? -13.701 -1.354 20.736 1.00 96.94 208 THR A C 1
ATOM 1659 O O . THR A 1 208 ? -14.518 -2.211 20.408 1.00 96.94 208 THR A O 1
ATOM 1662 N N . VAL A 1 209 ? -13.203 -0.463 19.871 1.00 95.75 209 VAL A N 1
ATOM 1663 C CA . VAL A 1 209 ? -13.580 -0.385 18.452 1.00 95.75 209 VAL A CA 1
ATOM 1664 C C . VAL A 1 209 ? -12.467 -0.866 17.518 1.00 95.75 209 VAL A C 1
ATOM 1666 O O . VAL A 1 209 ? -12.755 -1.459 16.476 1.00 95.75 209 VAL A O 1
ATOM 1669 N N . THR A 1 210 ? -11.196 -0.707 17.900 1.00 92.44 210 THR A N 1
ATOM 1670 C CA . THR A 1 210 ? -10.058 -1.103 17.056 1.00 92.44 210 THR A CA 1
ATOM 1671 C C . THR A 1 210 ? -9.750 -2.597 17.117 1.00 92.44 210 THR A C 1
ATOM 1673 O O . THR A 1 210 ? -9.421 -3.177 16.084 1.00 92.44 210 THR A O 1
ATOM 1676 N N . MET A 1 211 ? -9.912 -3.269 18.263 1.00 92.50 211 MET A N 1
ATOM 1677 C CA . MET A 1 211 ? -9.654 -4.716 18.360 1.00 92.50 211 MET A CA 1
ATOM 1678 C C . MET A 1 211 ? -10.626 -5.551 17.510 1.00 92.50 211 MET A C 1
ATOM 1680 O O . MET A 1 211 ? -10.152 -6.380 16.728 1.00 92.50 211 MET A O 1
ATOM 1684 N N . PRO A 1 212 ? -11.955 -5.309 17.538 1.00 95.19 212 PRO A N 1
ATOM 1685 C CA . PRO A 1 212 ? -12.874 -5.981 16.617 1.00 95.19 212 PRO A CA 1
ATOM 1686 C C . PRO A 1 212 ? -12.525 -5.737 15.144 1.00 95.19 212 PRO A C 1
ATOM 1688 O O . PRO A 1 212 ? -12.665 -6.636 14.311 1.00 95.19 212 PRO A O 1
ATOM 1691 N N . ARG A 1 213 ? -12.038 -4.533 14.810 1.00 92.62 213 ARG A N 1
ATOM 1692 C CA . ARG A 1 213 ? -11.585 -4.206 13.455 1.00 92.62 213 ARG A CA 1
ATOM 1693 C C . ARG A 1 213 ? -10.327 -4.987 13.065 1.00 92.62 213 ARG A C 1
ATOM 1695 O O . ARG A 1 213 ? -10.278 -5.505 11.952 1.00 92.62 213 ARG A O 1
ATOM 1702 N N . LEU A 1 214 ? -9.344 -5.118 13.958 1.00 87.81 214 LEU A N 1
ATOM 1703 C CA . LEU A 1 214 ? -8.129 -5.903 13.704 1.00 87.81 214 LEU A CA 1
ATOM 1704 C C . LEU A 1 214 ? -8.436 -7.378 13.440 1.00 87.81 214 LEU A C 1
ATOM 1706 O O . LEU A 1 214 ? -7.837 -7.959 12.540 1.00 87.81 214 LEU A O 1
ATOM 1710 N N . GLU A 1 215 ? -9.388 -7.980 14.155 1.00 90.00 215 GLU A N 1
ATOM 1711 C CA . GLU A 1 215 ? -9.789 -9.371 13.895 1.00 90.00 215 GLU A CA 1
ATOM 1712 C C . GLU A 1 215 ? -10.377 -9.550 12.490 1.00 90.00 215 GLU A C 1
ATOM 1714 O O . GLU A 1 215 ? -10.059 -10.513 11.794 1.00 90.00 215 GLU A O 1
ATOM 1719 N N . LYS A 1 216 ? -11.153 -8.575 12.011 1.00 90.00 216 LYS A N 1
ATOM 1720 C CA . LYS A 1 216 ? -11.672 -8.573 10.635 1.00 90.00 216 LYS A CA 1
ATOM 1721 C C . LYS A 1 216 ? -10.573 -8.375 9.594 1.00 90.00 216 LYS A C 1
ATOM 1723 O O . LYS A 1 216 ? -10.622 -8.995 8.537 1.00 90.00 216 LYS A O 1
ATOM 1728 N N . ILE A 1 217 ? -9.560 -7.562 9.893 1.00 88.06 217 ILE A N 1
ATOM 1729 C CA . ILE A 1 217 ? -8.378 -7.407 9.031 1.00 88.06 217 ILE A CA 1
ATOM 1730 C C . ILE A 1 217 ? -7.571 -8.714 8.979 1.00 88.06 217 ILE A C 1
ATOM 1732 O O . ILE A 1 217 ? -7.131 -9.109 7.901 1.00 88.06 217 ILE A O 1
ATOM 1736 N N . LYS A 1 218 ? -7.416 -9.429 10.102 1.00 84.06 218 LYS A N 1
ATOM 1737 C CA . LYS A 1 218 ? -6.781 -10.760 10.125 1.00 84.06 218 LYS A CA 1
ATOM 1738 C C . LYS A 1 218 ? -7.565 -11.767 9.290 1.00 84.06 218 LYS A C 1
ATOM 1740 O O . LYS A 1 218 ? -6.964 -12.522 8.532 1.00 84.06 218 LYS A O 1
ATOM 1745 N N . GLU A 1 219 ? -8.890 -11.760 9.399 1.00 88.19 219 GLU A N 1
ATOM 1746 C CA . GLU A 1 219 ? -9.766 -12.588 8.567 1.00 88.19 219 GLU A CA 1
ATOM 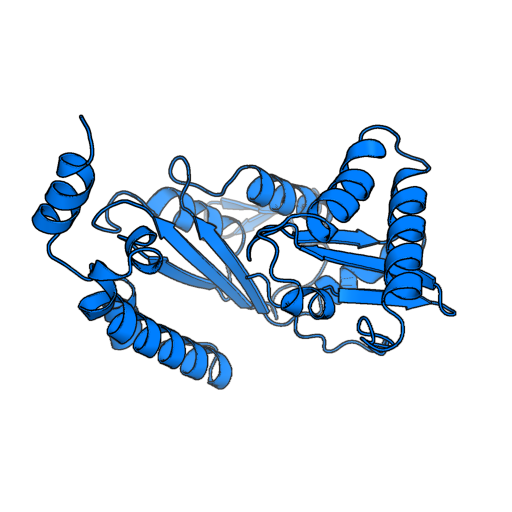1747 C C . GLU A 1 219 ? -9.629 -12.244 7.077 1.00 88.19 219 GLU A C 1
ATOM 1749 O O . GLU A 1 219 ? -9.483 -13.136 6.245 1.00 88.19 219 GLU A O 1
ATOM 1754 N N . ALA A 1 220 ? -9.567 -10.956 6.731 1.00 86.06 220 ALA A N 1
ATOM 1755 C CA . ALA A 1 220 ? -9.313 -10.517 5.362 1.00 86.06 220 ALA A CA 1
ATOM 1756 C C . ALA A 1 220 ? -7.947 -11.010 4.855 1.00 86.06 220 ALA A C 1
ATOM 1758 O O . ALA A 1 220 ? -7.846 -11.468 3.720 1.00 86.06 220 ALA A O 1
ATOM 1759 N N . GLY A 1 221 ? -6.919 -10.987 5.709 1.00 82.81 221 GLY A N 1
ATOM 1760 C CA . GLY A 1 221 ? -5.605 -11.557 5.413 1.00 82.81 221 GLY A CA 1
ATOM 1761 C C . GLY A 1 221 ? -5.652 -13.059 5.120 1.00 82.81 221 GLY A C 1
ATOM 1762 O O . GLY A 1 221 ? -5.027 -13.500 4.160 1.00 82.81 221 GLY A O 1
ATOM 1763 N N . LYS A 1 222 ? -6.433 -13.838 5.883 1.00 81.62 222 LYS A N 1
ATOM 1764 C CA . LYS A 1 222 ? -6.634 -15.278 5.626 1.00 81.62 222 LYS A CA 1
ATOM 1765 C C . LYS A 1 222 ? -7.323 -15.522 4.286 1.00 81.62 222 LYS A C 1
ATOM 1767 O O . LYS A 1 222 ? -6.804 -16.278 3.473 1.00 81.62 222 LYS A O 1
ATOM 1772 N N . GLN A 1 223 ? -8.431 -14.825 4.016 1.00 88.19 223 GLN A N 1
ATOM 1773 C CA . GLN A 1 223 ? -9.121 -14.933 2.725 1.00 88.19 223 GLN A CA 1
ATOM 1774 C C . GLN A 1 223 ? -8.195 -14.567 1.563 1.00 88.19 223 GLN A C 1
ATOM 1776 O O . GLN A 1 223 ? -8.176 -15.243 0.537 1.00 88.19 223 GLN A O 1
ATOM 1781 N N . PHE A 1 224 ? -7.396 -13.513 1.725 1.00 85.94 224 PHE A N 1
ATOM 1782 C CA . PHE A 1 224 ? -6.456 -13.104 0.696 1.00 85.94 224 PHE A CA 1
ATOM 1783 C C . PHE A 1 224 ? -5.351 -14.147 0.476 1.00 85.94 224 PHE A C 1
ATOM 1785 O O . PHE A 1 224 ? -5.036 -14.452 -0.667 1.00 85.94 224 PHE A O 1
ATOM 1792 N N . ALA A 1 225 ? -4.809 -14.748 1.536 1.00 79.38 225 ALA A N 1
ATOM 1793 C CA . ALA A 1 225 ? -3.800 -15.802 1.420 1.00 79.38 225 ALA A CA 1
ATOM 1794 C C . ALA A 1 225 ? -4.328 -17.070 0.721 1.00 79.38 225 ALA A C 1
ATOM 1796 O O . ALA A 1 225 ? -3.588 -17.717 -0.011 1.00 79.38 225 ALA A O 1
ATOM 1797 N N . GLU A 1 226 ? -5.600 -17.422 0.922 1.00 82.31 226 GLU A N 1
ATOM 1798 C CA . GLU A 1 226 ? -6.195 -18.639 0.351 1.00 82.31 226 GLU A CA 1
ATOM 1799 C C . GLU A 1 226 ? -6.614 -18.490 -1.117 1.00 82.31 226 GLU A C 1
ATOM 1801 O O . GLU A 1 226 ? -6.536 -19.448 -1.885 1.00 82.31 226 GLU A O 1
ATOM 1806 N N . ARG A 1 227 ? -7.113 -17.312 -1.509 1.00 88.62 227 ARG A N 1
ATOM 1807 C CA . ARG A 1 227 ? -7.772 -17.118 -2.816 1.00 88.62 227 ARG A CA 1
ATOM 1808 C C . ARG A 1 227 ? -7.472 -15.787 -3.503 1.00 88.62 227 ARG A C 1
ATOM 1810 O O . ARG A 1 227 ? -8.144 -15.455 -4.475 1.00 88.62 227 ARG A O 1
ATOM 1817 N N . LEU A 1 228 ? -6.523 -15.006 -2.982 1.00 85.81 228 LEU A N 1
ATOM 1818 C CA . LEU A 1 228 ? -6.117 -13.692 -3.508 1.00 85.81 228 LEU A CA 1
ATOM 1819 C C . LEU A 1 228 ? -7.285 -12.698 -3.632 1.00 85.81 228 LEU A C 1
ATOM 1821 O O . LEU A 1 228 ? -7.272 -11.790 -4.463 1.00 85.81 228 LEU A O 1
ATOM 1825 N N . ALA A 1 229 ? -8.309 -12.874 -2.789 1.00 89.75 229 ALA A N 1
ATOM 1826 C CA . ALA A 1 229 ? -9.535 -12.089 -2.801 1.00 89.75 229 ALA A CA 1
ATOM 1827 C C . ALA A 1 229 ? -10.170 -11.993 -1.406 1.00 89.75 229 ALA A C 1
ATOM 1829 O O . ALA A 1 229 ? -10.235 -12.969 -0.654 1.00 89.75 229 ALA A O 1
ATOM 1830 N N . ILE A 1 230 ? -10.717 -10.818 -1.100 1.00 93.19 230 ILE A N 1
ATOM 1831 C CA . ILE A 1 230 ? -11.490 -10.535 0.115 1.00 93.19 230 ILE A CA 1
ATOM 1832 C C . ILE A 1 230 ? -12.957 -10.397 -0.294 1.00 93.19 230 ILE A C 1
ATOM 1834 O O . ILE A 1 230 ? -13.255 -9.751 -1.293 1.00 93.19 230 ILE A O 1
ATOM 1838 N N . SER A 1 231 ? -13.882 -10.993 0.461 1.00 96.50 231 SER A N 1
ATOM 1839 C CA . SER A 1 231 ? -15.315 -10.868 0.161 1.00 96.50 231 SER A CA 1
ATOM 1840 C C . SER A 1 231 ? -15.799 -9.419 0.282 1.00 96.50 231 SER A C 1
ATOM 1842 O O . SER A 1 231 ? -15.430 -8.747 1.246 1.00 96.50 231 SER A O 1
ATOM 1844 N N . ASP A 1 232 ? -16.702 -8.988 -0.602 1.00 96.38 232 ASP A N 1
ATOM 1845 C CA . ASP A 1 232 ? -17.234 -7.615 -0.633 1.00 96.38 232 ASP A CA 1
ATOM 1846 C C . ASP A 1 232 ? -17.788 -7.146 0.717 1.00 96.38 232 ASP A C 1
ATOM 1848 O O . ASP A 1 232 ? -17.487 -6.038 1.155 1.00 96.38 232 ASP A O 1
ATOM 1852 N N . GLY A 1 233 ? -18.538 -8.003 1.419 1.00 97.50 233 GLY A N 1
ATOM 1853 C CA . GLY A 1 233 ? -19.088 -7.672 2.738 1.00 97.50 233 GLY A CA 1
ATOM 1854 C C . GLY A 1 233 ? -18.001 -7.383 3.777 1.00 97.50 233 GLY A C 1
ATOM 1855 O O . GLY A 1 233 ? -18.074 -6.384 4.489 1.00 97.50 233 GLY A O 1
ATOM 1856 N N . LEU A 1 234 ? -16.952 -8.212 3.817 1.00 96.44 234 LEU A N 1
ATOM 1857 C CA . LEU A 1 234 ? -15.813 -7.992 4.710 1.00 96.44 234 LEU A CA 1
ATOM 1858 C C . LEU A 1 234 ? -15.009 -6.755 4.299 1.00 96.44 234 LEU A C 1
ATOM 1860 O O . LEU A 1 234 ? -14.601 -5.992 5.168 1.00 96.44 234 LEU A O 1
ATOM 1864 N N . MET A 1 235 ? -14.817 -6.524 2.996 1.00 95.44 235 MET A N 1
ATOM 1865 C CA . MET A 1 235 ? -14.136 -5.335 2.477 1.00 95.44 235 MET A CA 1
ATOM 1866 C C . MET A 1 235 ? -14.876 -4.048 2.866 1.00 95.44 235 MET A C 1
ATOM 1868 O O . MET A 1 235 ? -14.268 -3.099 3.364 1.00 95.44 235 MET A O 1
ATOM 1872 N N . GLN A 1 236 ? -16.197 -4.017 2.681 1.00 94.69 236 GLN A N 1
ATOM 1873 C CA . GLN A 1 236 ? -17.039 -2.888 3.069 1.00 94.69 236 GLN A CA 1
ATOM 1874 C C . GLN A 1 236 ? -16.962 -2.633 4.577 1.00 94.69 236 GLN A C 1
ATOM 1876 O O . GLN A 1 236 ? -16.875 -1.488 5.017 1.00 94.69 236 GLN A O 1
ATOM 1881 N N . GLU A 1 237 ? -16.938 -3.698 5.375 1.00 94.31 237 GLU A N 1
ATOM 1882 C CA . GLU A 1 237 ? -16.815 -3.578 6.818 1.00 94.31 237 GLU A CA 1
ATOM 1883 C C . GLU A 1 237 ? -15.445 -3.039 7.240 1.00 94.31 237 GLU A C 1
ATOM 1885 O O . GLU A 1 237 ? -15.402 -2.050 7.966 1.00 94.31 237 GLU A O 1
ATOM 1890 N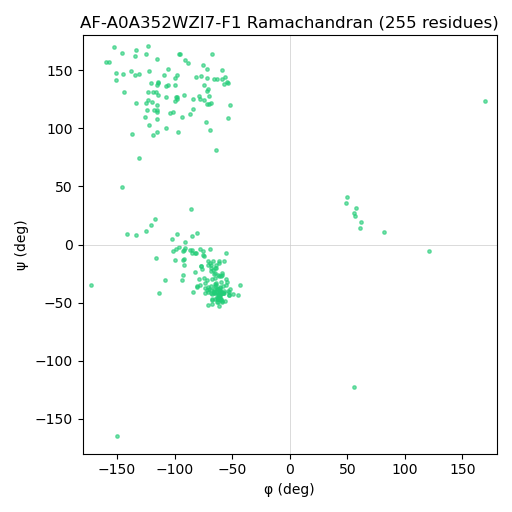 N . ILE A 1 238 ? -14.329 -3.606 6.763 1.00 93.12 238 ILE A N 1
ATOM 1891 C CA . ILE A 1 238 ? -12.976 -3.176 7.169 1.00 93.12 238 ILE A CA 1
ATOM 1892 C C . ILE A 1 238 ? -12.590 -1.774 6.673 1.00 93.12 238 ILE A C 1
ATOM 1894 O O . ILE A 1 238 ? -11.664 -1.190 7.237 1.00 93.12 238 ILE A O 1
ATOM 1898 N N . THR A 1 239 ? -13.287 -1.226 5.674 1.00 92.81 239 THR A N 1
ATOM 1899 C CA . THR A 1 239 ? -13.045 0.125 5.127 1.00 92.81 239 THR A CA 1
ATOM 1900 C C . THR A 1 239 ? -14.043 1.178 5.622 1.00 92.81 239 THR A C 1
ATOM 1902 O O . THR A 1 239 ? -13.876 2.367 5.355 1.00 92.81 239 THR A O 1
ATOM 1905 N N . SER A 1 240 ? -15.064 0.771 6.383 1.00 94.25 240 SER A N 1
ATOM 1906 C CA . SER A 1 240 ? -16.024 1.683 7.016 1.00 94.25 240 SER A CA 1
ATOM 1907 C C . SER A 1 240 ? -15.429 2.405 8.236 1.00 94.25 240 SER A C 1
ATOM 1909 O O . SER A 1 240 ? -14.538 1.845 8.881 1.00 94.25 240 SER A O 1
ATOM 1911 N N . PRO A 1 241 ? -15.930 3.593 8.617 1.00 95.62 241 PRO A N 1
ATOM 1912 C CA . PRO A 1 241 ? -15.607 4.192 9.912 1.00 95.62 241 PRO A CA 1
ATOM 1913 C C . PRO A 1 241 ? -15.922 3.237 11.078 1.00 95.62 241 PRO A C 1
ATOM 1915 O O . PRO A 1 241 ? -16.916 2.509 11.054 1.00 95.62 241 PRO A O 1
ATOM 1918 N N . MET A 1 242 ? -15.053 3.203 12.083 1.00 95.81 242 MET A N 1
ATOM 1919 C CA . MET A 1 242 ? -15.211 2.445 13.325 1.00 95.81 242 MET A CA 1
ATOM 1920 C C . MET A 1 242 ? -16.144 3.154 14.312 1.00 95.81 242 MET A C 1
ATOM 1922 O O . MET A 1 242 ? -16.809 2.478 15.099 1.00 95.81 242 MET A O 1
ATOM 1926 N N . ILE A 1 243 ? -16.207 4.488 14.271 1.00 96.81 243 ILE A N 1
ATOM 1927 C CA . ILE A 1 243 ? -17.111 5.317 15.081 1.00 96.81 243 ILE A CA 1
ATOM 1928 C C . ILE A 1 243 ? -17.798 6.386 14.207 1.00 96.81 243 ILE A C 1
ATOM 1930 O O . ILE A 1 243 ? -17.420 6.580 13.052 1.00 96.81 243 ILE A O 1
ATOM 1934 N N . PRO A 1 244 ? -18.843 7.077 14.705 1.00 96.94 244 PRO A N 1
ATOM 1935 C CA . PRO A 1 244 ? -19.442 8.203 13.996 1.00 96.94 244 PRO A CA 1
ATOM 1936 C C . PRO A 1 244 ? -18.430 9.312 13.682 1.00 96.94 244 PRO A C 1
ATOM 1938 O O . PRO A 1 244 ? -17.649 9.717 14.545 1.00 96.94 244 PRO A O 1
ATOM 1941 N N . GLU A 1 245 ? -18.504 9.867 12.470 1.00 96.06 245 GLU A N 1
ATOM 1942 C CA . GLU A 1 245 ? -17.534 10.855 11.978 1.00 96.06 245 GLU A CA 1
ATOM 1943 C C . GLU A 1 245 ? -17.429 12.097 12.879 1.00 96.06 245 GLU A C 1
ATOM 1945 O O . GLU A 1 245 ? -16.332 12.574 13.172 1.00 96.06 245 GLU A O 1
ATOM 1950 N N . GLU A 1 246 ? -18.571 12.592 13.368 1.00 96.25 246 GLU A N 1
ATOM 1951 C CA . GLU A 1 246 ? -18.642 13.733 14.288 1.00 96.25 246 GLU A CA 1
ATOM 1952 C C . GLU A 1 246 ? -17.985 13.426 15.638 1.00 96.25 246 GLU A C 1
ATOM 1954 O O . GLU A 1 246 ? -17.328 14.291 16.218 1.00 96.25 246 GLU A O 1
ATOM 1959 N N . GLN A 1 247 ? -18.114 12.185 16.122 1.00 95.88 247 GLN A N 1
ATOM 1960 C CA . GLN A 1 247 ? -17.483 11.750 17.365 1.00 95.88 247 GLN A CA 1
ATOM 1961 C C . GLN A 1 247 ? -15.961 11.718 17.210 1.00 95.88 247 GLN A C 1
ATOM 1963 O O . GLN A 1 247 ? -15.254 12.259 18.060 1.00 95.88 247 GLN A O 1
ATOM 1968 N N . TYR A 1 248 ? -15.453 11.137 16.119 1.00 95.94 248 TYR A N 1
ATOM 1969 C CA . TYR A 1 248 ? -14.019 11.124 15.833 1.00 95.94 248 TYR A CA 1
ATOM 1970 C C . TYR A 1 248 ? -13.461 12.550 15.709 1.00 95.94 248 TYR A C 1
ATOM 1972 O O . TYR A 1 248 ? -12.461 12.890 16.344 1.00 95.94 248 TYR A O 1
ATOM 1980 N N . ALA A 1 249 ? -14.141 13.419 14.952 1.00 95.06 249 ALA A N 1
ATOM 1981 C CA . ALA A 1 249 ? -13.739 14.813 14.787 1.00 95.06 249 ALA A CA 1
ATOM 1982 C C . ALA A 1 249 ? -13.725 15.579 16.122 1.00 95.06 249 ALA A C 1
ATOM 1984 O O . ALA A 1 249 ? -12.792 16.341 16.379 1.00 95.06 249 ALA A O 1
ATOM 1985 N N . ALA A 1 250 ? -14.718 15.360 16.991 1.00 94.75 250 ALA A N 1
ATOM 1986 C CA . ALA A 1 250 ? -14.768 15.972 18.316 1.00 94.75 250 ALA A CA 1
ATOM 1987 C C . ALA A 1 250 ? -13.607 15.517 19.214 1.00 94.75 250 ALA A C 1
ATOM 1989 O O . ALA A 1 250 ? -13.021 16.351 19.902 1.00 94.75 250 ALA A O 1
ATOM 1990 N N . ILE A 1 251 ? -13.243 14.229 19.180 1.00 92.19 251 ILE A N 1
ATOM 1991 C CA . ILE A 1 251 ? -12.094 13.694 19.928 1.00 92.19 251 ILE A CA 1
ATOM 1992 C C . ILE A 1 251 ? -10.804 14.376 19.465 1.00 92.19 251 ILE A C 1
ATOM 1994 O O . ILE A 1 251 ? -10.088 14.944 20.285 1.00 92.19 251 ILE A O 1
ATOM 1998 N N . VAL A 1 252 ? -10.535 14.374 18.155 1.00 88.94 252 VAL A N 1
ATOM 1999 C CA . VAL A 1 252 ? -9.299 14.940 17.591 1.00 88.94 252 VAL A CA 1
ATOM 2000 C C . VAL A 1 252 ? -9.200 16.445 17.858 1.00 88.94 252 VAL A C 1
ATOM 2002 O O . VAL A 1 252 ? -8.159 16.920 18.318 1.00 88.94 252 VAL A O 1
ATOM 2005 N N . ASN A 1 253 ? -10.282 17.195 17.635 1.00 90.62 253 ASN A N 1
ATOM 2006 C CA . ASN A 1 253 ? -10.294 18.648 17.818 1.00 90.62 253 ASN A CA 1
ATOM 2007 C C . ASN A 1 253 ? -10.316 19.064 19.295 1.00 90.62 253 ASN A C 1
ATOM 2009 O O . ASN A 1 253 ? -9.787 20.118 19.632 1.00 90.62 253 ASN A O 1
ATOM 2013 N N . GLY A 1 254 ? -10.880 18.245 20.188 1.00 84.00 254 GLY A N 1
ATOM 2014 C CA . GLY A 1 254 ? -10.878 18.494 21.634 1.00 84.00 254 GLY A CA 1
ATOM 2015 C C . GLY A 1 254 ? -9.479 18.459 22.262 1.00 84.00 254 GLY A C 1
ATOM 2016 O O . GLY A 1 254 ? -9.266 19.034 23.329 1.00 84.00 254 GLY A O 1
ATOM 2017 N N . SER A 1 255 ? -8.518 17.827 21.584 1.00 64.38 255 SER A N 1
ATOM 2018 C CA . SER A 1 255 ? -7.092 17.817 21.939 1.00 64.38 255 SER A CA 1
ATOM 2019 C C . SER A 1 255 ? -6.294 19.022 21.420 1.00 64.38 255 SER A C 1
ATOM 2021 O O . SER A 1 255 ? -5.129 19.170 21.789 1.00 64.38 255 SER A O 1
ATOM 2023 N N . VAL A 1 256 ? -6.884 19.893 20.593 1.00 56.47 256 VAL A N 1
ATOM 2024 C CA . VAL A 1 256 ? -6.223 21.094 20.058 1.00 56.47 256 VAL A CA 1
ATOM 2025 C C . VAL A 1 256 ? -6.543 22.280 20.975 1.00 56.47 256 VAL A C 1
ATOM 2027 O O . VAL A 1 256 ? -7.688 22.726 21.036 1.00 56.47 256 VAL A O 1
ATOM 2030 N N . ARG A 1 257 ? -5.542 22.767 21.721 1.00 48.06 257 ARG A N 1
ATOM 2031 C CA . ARG A 1 257 ? -5.600 24.032 22.477 1.00 48.06 257 ARG A CA 1
ATOM 2032 C C . ARG A 1 257 ? -4.906 25.150 21.720 1.00 48.06 257 ARG A C 1
ATOM 2034 O O . ARG A 1 257 ? -3.820 24.876 21.165 1.00 48.06 257 ARG A O 1
#

Radius of gyration: 20.43 Å; Cα contacts (8 Å, |Δi|>4): 331; chains: 1; bounding box: 52×45×52 Å

Solvent-accessible surface area (backbone atoms only — not comparable to full-atom values): 14821 Å² total; per-residue (Å²): 59,70,58,83,60,80,78,66,91,73,74,84,85,50,59,64,53,86,90,47,59,68,60,52,51,49,40,51,46,53,33,44,54,54,66,22,68,91,44,74,94,49,42,71,56,58,41,52,43,52,53,46,32,75,69,36,90,83,35,63,74,84,52,59,55,70,36,47,51,39,71,57,98,91,36,53,45,28,39,39,43,66,60,64,57,78,58,42,73,48,75,51,50,33,83,95,38,56,75,51,57,55,56,74,62,53,26,53,47,46,35,49,30,48,60,55,41,96,46,26,68,43,69,72,58,48,54,53,57,60,68,50,52,80,52,39,42,95,52,70,47,78,55,91,96,45,74,45,61,41,59,74,61,92,63,83,76,37,32,35,35,40,39,37,29,28,84,42,46,50,56,80,98,48,43,60,62,34,51,51,52,47,44,71,78,42,78,58,62,61,46,80,45,51,29,35,43,44,63,43,77,79,37,81,88,38,42,87,50,40,52,66,47,50,56,50,49,53,49,40,50,51,39,29,75,76,66,77,44,63,57,67,72,59,50,54,56,66,39,43,56,81,61,59,47,69,59,50,49,49,58,62,52,71,71,63,128

Mean predicted aligned error: 13.7 Å

Sequence (257 aa):
MLAFVPGGTFGNEGSINGENKMKDYEAVCDFLIELNRENQYHINWNWARFEWMTEHPEFDKGLINSIGLWMDGGRVVGAAIYDMYFGKAFVGALPAYSALYPEILDSDLLIWSYPLYCYGMPAPLKSLLDRTLPLSSMAMHKVGDRYEHVGQRDFTHLHYVMICGCGFPNSKQNFEPAVAQFKLCFPNNHTILTVPESPMFNAPEAQTVTMPRLEKIKEAGKQFAERLAISDGLMQEITSPMIPEEQYAAIVNGSVR

pLDDT: mean 73.97, std 18.44, range [24.66, 97.5]

Nearest PDB structures (foldseek):
  1t5b-assembly1_A  TM=6.644E-01  e=6.168E-04  Salmonella enterica subsp. enterica serovar Typhimurium
  1t5b-assembly1_B  TM=6.599E-01  e=6.992E-04  Salmonella enterica subsp. enterica serovar Typhimurium
  1tik-assembly1_A  TM=6.558E-01  e=8.986E-04  Escherichia coli
  2z9b-assembly1_A-2  TM=6.601E-01  e=1.309E-03  Escherichia coli
  2z9c-assembly1_A-2  TM=6.610E-01  e=1.907E-03  Escherichia coli